Protein 1VYD (pdb70)

Secondary structure (DSSP, 8-state):
--HHHHHHHGGGTTTT--EE-TTS-EEE---SSS---TT-TTPBTT--TT----HHHHHHHHTT-B--HHHHHHHHH-HHHHHHHHHT-TT---S-----SS-HHHHHHHHHHT--/--HHHHHHHHHHHTTT--EE-TTS-EEE---SSSPP-TT-TTPBTT--TT----HHHHHHHHTT-B--HHHHHHHHH-HHHHHHHHHT-TT---S-----SS-HHHHHHHHHHTT-

Radius of gyration: 20.37 Å; Cα contacts (8 Å, |Δi|>4): 435; chains: 2; bounding box: 56×42×42 Å

Foldseek 3Di:
DAQVVLVVVCVVVQQAEWAADPVGDTPGNGHPLDYHLQVQAFAQFPDPPPHDFDPLSVVRSVVPDGHHLVLQLVCQQPVQVSSCVSVVHPPDDGPPPHHDNDCSNNNSVNNVVVND/DAQVLLVVVCVVVLCDEFAADPVGDGPGNGHPNDYHLQVQAFAQFPDDPPHDFDPLRVVSSVVVDGHHLVLQLVCLQPVQVSSCVSVVHPVRDGPPPHHDNPCSSNNSVNSVPPND

InterPro domains:
  IPR002327 Cytochrome c, class IA/ IB [PTHR11961] (20-134)
  IPR009056 Cytochrome c-like domain [PS51007] (22-136)
  IPR036909 Cytochrome c-like domain superfamily [G3DSA:1.10.760.10] (21-137)
  IPR036909 Cytochrome c-like domain superfamily [SSF46626] (21-134)

Nearest PDB structures (foldseek):
  1vyd-assembly2_B  TM=1.005E+00  e=4.363E-23  Rhodobacter capsulatus
  1c2r-assembly2_B  TM=1.004E+00  e=4.663E-22  Rhodobacter capsulatus
  2bgv-assembly1_X  TM=9.687E-01  e=3.304E-16  Paracoccus versutus
  2bh5-assembly1_X  TM=9.718E-01  e=4.959E-16  Paracoccus versutus
  1cot-assembly1_A  TM=9.724E-01  e=1.044E-15  Paracoccus denitrificans

Structure (mmCIF, N/CA/C/O backbone):
data_1VYD
#
_entry.id   1VYD
#
_cell.length_a   100.230
_cell.length_b   100.230
_cell.length_c   162.150
_cell.angle_alpha   90.00
_cell.angle_beta   90.00
_cell.angle_gamma   120.00
#
_symmetry.space_group_name_H-M   'H 3 2'
#
loop_
_entity.id
_entity.type
_entity.pdbx_description
1 polymer 'CYTOCHROME C2'
2 non-polymer 'PROTOPORPHYRIN IX CONTAINING FE'
3 water water
#
loop_
_atom_site.group_PDB
_atom_site.id
_atom_site.type_symbol
_atom_site.label_atom_id
_atom_site.label_alt_id
_atom_site.label_comp_id
_atom_site.label_asym_id
_atom_site.label_entity_id
_atom_site.label_seq_id
_atom_site.pdbx_PDB_ins_code
_atom_site.Cartn_x
_atom_site.Cartn_y
_atom_site.Cartn_z
_atom_site.occupancy
_atom_site.B_iso_or_equiv
_atom_site.auth_seq_id
_atom_site.auth_comp_id
_atom_site.auth_asym_id
_atom_site.auth_atom_id
_atom_site.pdbx_PDB_model_num
ATOM 1 N N . GLY A 1 1 ? 8.611 31.277 -4.469 1.00 48.72 1 GLY A N 1
ATOM 2 C CA . GLY A 1 1 ? 7.191 31.658 -4.754 1.00 45.78 1 GLY A CA 1
ATOM 3 C C . GLY A 1 1 ? 7.158 31.886 -6.271 1.00 47.10 1 GLY A C 1
ATOM 4 O O . GLY A 1 1 ? 8.130 31.504 -6.924 1.00 48.85 1 GLY A O 1
ATOM 5 N N . ASP A 1 2 ? 6.131 32.519 -6.785 1.00 47.18 2 ASP A N 1
ATOM 6 C CA . ASP A 1 2 ? 6.011 32.745 -8.213 1.00 48.28 2 ASP A CA 1
ATOM 7 C C . ASP A 1 2 ? 6.333 34.161 -8.641 1.00 46.74 2 ASP A C 1
ATOM 8 O O . ASP A 1 2 ? 5.540 35.065 -8.424 1.00 47.84 2 ASP A O 1
ATOM 13 N N . ALA A 1 3 ? 7.388 34.367 -9.433 1.00 44.69 3 ALA A N 1
ATOM 14 C CA . ALA A 1 3 ? 7.842 35.638 -9.920 1.00 41.59 3 ALA A CA 1
ATOM 15 C C . ALA A 1 3 ? 6.897 36.293 -10.908 1.00 40.88 3 ALA A C 1
ATOM 16 O O . ALA A 1 3 ? 6.720 37.530 -10.946 1.00 41.79 3 ALA A O 1
ATOM 18 N N . ALA A 1 4 ? 6.392 35.530 -11.868 1.00 39.14 4 ALA A N 1
ATOM 19 C CA . ALA A 1 4 ? 5.474 36.141 -12.849 1.00 38.46 4 ALA A CA 1
ATOM 20 C C . ALA A 1 4 ? 4.205 36.659 -12.176 1.00 38.20 4 ALA A C 1
ATOM 21 O O . ALA A 1 4 ? 3.757 37.737 -12.572 1.00 38.94 4 ALA A O 1
ATOM 23 N N . LYS A 1 5 ? 3.619 35.994 -11.195 1.00 37.12 5 LYS A N 1
ATOM 24 C CA . LYS A 1 5 ? 2.451 36.505 -10.527 1.00 37.83 5 LYS A CA 1
ATOM 25 C C . LYS A 1 5 ? 2.795 37.693 -9.611 1.00 37.06 5 LYS A C 1
ATOM 26 O O . LYS A 1 5 ? 2.048 38.682 -9.491 1.00 38.01 5 LYS A O 1
ATOM 32 N N . GLY A 1 6 ? 3.957 37.616 -8.966 1.00 34.78 6 GLY A N 1
ATOM 33 C CA . GLY A 1 6 ? 4.459 38.677 -8.115 1.00 33.28 6 GLY A CA 1
ATOM 34 C C . GLY A 1 6 ? 4.684 39.942 -8.901 1.00 32.25 6 GLY A C 1
ATOM 35 O O . GLY A 1 6 ? 4.400 41.043 -8.420 1.00 33.64 6 GLY A O 1
ATOM 36 N N . GLU A 1 7 ? 5.046 39.833 -10.172 1.00 32.20 7 GLU A N 1
ATOM 37 C CA . GLU A 1 7 ? 5.151 41.020 -11.040 1.00 33.64 7 GLU A CA 1
ATOM 38 C C . GLU A 1 7 ? 3.811 41.756 -11.147 1.00 33.35 7 GLU A C 1
ATOM 39 O O . GLU A 1 7 ? 3.737 42.988 -11.315 1.00 30.49 7 GLU A O 1
ATOM 45 N N . LYS A 1 8 ? 2.729 40.966 -11.275 1.00 35.16 8 LYS A N 1
ATOM 46 C CA . LYS A 1 8 ? 1.399 41.592 -11.372 1.00 35.48 8 LYS A CA 1
ATOM 47 C C . LYS A 1 8 ? 0.969 42.102 -9.998 1.00 32.89 8 LYS A C 1
ATOM 48 O O . LYS A 1 8 ? 0.360 43.147 -9.889 1.00 34.34 8 LYS A O 1
ATOM 54 N N . GLU A 1 9 ? 1.385 41.481 -8.889 1.00 32.29 9 GLU A N 1
ATOM 55 C CA . GLU A 1 9 ? 1.026 41.904 -7.545 1.00 31.41 9 GLU A CA 1
ATOM 56 C C . GLU A 1 9 ? 1.785 43.180 -7.121 1.00 31.27 9 GLU A C 1
ATOM 57 O O . GLU A 1 9 ? 1.268 43.786 -6.196 1.00 29.63 9 GLU A O 1
ATOM 63 N N . PHE A 1 10 ? 2.923 43.528 -7.716 1.00 27.41 10 PHE A N 1
ATOM 64 C CA . PHE A 1 10 ? 3.688 44.725 -7.459 1.00 29.49 10 PHE A CA 1
ATOM 65 C C . PHE A 1 10 ? 2.939 46.018 -7.785 1.00 29.75 10 PHE A C 1
ATOM 66 O O . PHE A 1 10 ? 3.324 47.094 -7.297 1.00 32.24 10 PHE A O 1
ATOM 74 N N . ASN A 1 11 ? 1.770 45.980 -8.443 1.00 27.03 11 ASN A N 1
ATOM 75 C CA . ASN A 1 11 ? 0.846 47.049 -8.644 1.00 28.04 11 ASN A CA 1
ATOM 76 C C . ASN A 1 11 ? 0.360 47.530 -7.266 1.00 29.39 11 ASN A C 1
ATOM 77 O O . ASN A 1 11 ? -0.042 48.673 -7.289 1.00 29.14 11 ASN A O 1
ATOM 82 N N . LYS A 1 12 ? 0.470 46.843 -6.122 1.00 27.88 12 LYS A N 1
ATOM 83 C CA . LYS A 1 12 ? 0.233 47.480 -4.838 1.00 29.74 12 LYS A CA 1
ATOM 84 C C . LYS A 1 12 ? 1.478 48.171 -4.269 1.00 29.98 12 LYS A C 1
ATOM 85 O O . LYS A 1 12 ? 1.500 48.298 -3.012 1.00 33.44 12 LYS A O 1
ATOM 91 N N . CYS A 1 13 ? 2.656 48.023 -4.930 1.00 27.43 13 CYS A N 1
ATOM 92 C CA . CYS A 1 13 ? 3.858 48.567 -4.262 1.00 25.00 13 CYS A CA 1
ATOM 93 C C . CYS A 1 13 ? 4.270 49.830 -4.951 1.00 25.57 13 CYS A C 1
ATOM 94 O O . CYS A 1 13 ? 4.861 50.745 -4.384 1.00 27.80 13 CYS A O 1
ATOM 97 N N . LYS A 1 14 ? 3.905 49.874 -6.233 1.00 23.83 14 LYS A N 1
ATOM 98 C CA . LYS A 1 14 ? 4.361 50.953 -7.139 1.00 27.83 14 LYS A CA 1
ATOM 99 C C . LYS A 1 14 ? 3.789 52.320 -6.803 1.00 27.05 14 LYS A C 1
ATOM 100 O O . LYS A 1 14 ? 4.389 53.306 -7.232 1.00 26.07 14 LYS A O 1
ATOM 106 N N . THR A 1 15 ? 2.786 52.392 -5.964 1.00 24.49 15 THR A N 1
ATOM 107 C CA . THR A 1 15 ? 2.261 53.691 -5.520 1.00 29.38 15 THR A CA 1
ATOM 108 C C . THR A 1 15 ? 3.292 54.392 -4.645 1.00 29.63 15 THR A C 1
ATOM 109 O O . THR A 1 15 ? 3.136 55.573 -4.380 1.00 31.00 15 THR A O 1
ATOM 113 N N . CYS A 1 16 ? 4.251 53.683 -4.015 1.00 26.87 16 CYS A N 1
ATOM 114 C CA . CYS A 1 16 ? 5.268 54.374 -3.235 1.00 26.71 16 CYS A CA 1
ATOM 115 C C . CYS A 1 16 ? 6.704 54.038 -3.616 1.00 26.16 16 CYS A C 1
ATOM 116 O O . CYS A 1 16 ? 7.618 54.779 -3.341 1.00 23.36 16 CYS A O 1
ATOM 119 N N . HIS A 1 17 ? 6.887 52.867 -4.252 1.00 25.65 17 HIS A N 1
ATOM 120 C CA . HIS A 1 17 ? 8.166 52.371 -4.653 1.00 24.44 17 HIS A CA 1
ATOM 121 C C . HIS A 1 17 ? 8.406 52.308 -6.132 1.00 23.35 17 HIS A C 1
ATOM 122 O O . HIS A 1 17 ? 7.538 51.866 -6.879 1.00 27.60 17 HIS A O 1
ATOM 129 N N . SER A 1 18 ? 9.646 52.384 -6.544 1.00 25.40 18 SER A N 1
ATOM 130 C CA . SER A 1 18 ? 10.146 52.064 -7.867 1.00 23.23 18 SER A CA 1
ATOM 131 C C . SER A 1 18 ? 11.157 50.940 -7.819 1.00 24.33 18 SER A C 1
ATOM 132 O O . SER A 1 18 ? 11.608 50.421 -6.787 1.00 25.03 18 SER A O 1
ATOM 135 N N . ILE A 1 19 ? 11.544 50.499 -9.034 1.00 24.32 19 ILE A N 1
ATOM 136 C CA . ILE A 1 19 ? 12.563 49.452 -9.159 1.00 23.29 19 ILE A CA 1
ATOM 137 C C . ILE A 1 19 ? 13.537 49.960 -10.249 1.00 24.14 19 ILE A C 1
ATOM 138 O O . ILE A 1 19 ? 13.212 50.049 -11.437 1.00 22.78 19 ILE A O 1
ATOM 143 N N . ILE A 1 20 ? 14.610 50.606 -9.801 1.00 24.01 20 ILE A N 1
ATOM 144 C CA . ILE A 1 20 ? 15.574 51.226 -10.708 1.00 27.14 20 ILE A CA 1
ATOM 145 C C . ILE A 1 20 ? 16.955 50.603 -10.635 1.00 26.03 20 ILE A C 1
ATOM 146 O O . ILE A 1 20 ? 17.535 50.591 -9.544 1.00 24.91 20 ILE A O 1
ATOM 151 N N . ALA A 1 21 ? 17.457 50.103 -11.761 1.00 26.62 21 ALA A N 1
ATOM 152 C CA . ALA A 1 21 ? 18.797 49.519 -11.786 1.00 26.03 21 ALA A CA 1
ATOM 153 C C . ALA A 1 21 ? 19.845 50.608 -11.639 1.00 24.84 21 ALA A C 1
ATOM 154 O O . ALA A 1 21 ? 19.572 51.768 -11.899 1.00 25.39 21 ALA A O 1
ATOM 156 N N . PRO A 1 22 ? 21.063 50.195 -11.269 1.00 28.19 22 PRO A N 1
ATOM 157 C CA . PRO A 1 22 ? 22.156 51.111 -11.048 1.00 29.78 22 PRO A CA 1
ATOM 158 C C . PRO A 1 22 ? 22.544 51.930 -12.277 1.00 29.81 22 PRO A C 1
ATOM 159 O O . PRO A 1 22 ? 22.991 53.081 -12.081 1.00 28.74 22 PRO A O 1
ATOM 163 N N . ASP A 1 23 ? 22.367 51.463 -13.515 1.00 28.97 23 ASP A N 1
ATOM 164 C CA . ASP A 1 23 ? 22.632 52.353 -14.656 1.00 30.03 23 ASP A CA 1
ATOM 165 C C . ASP A 1 23 ? 21.430 53.257 -14.881 1.00 31.24 23 ASP A C 1
ATOM 166 O O . ASP A 1 23 ? 21.491 53.961 -15.911 1.00 32.43 23 ASP A O 1
ATOM 171 N N . GLY A 1 24 ? 20.360 53.265 -14.065 1.00 30.40 24 GLY A N 1
ATOM 172 C CA . GLY A 1 24 ? 19.208 54.167 -14.398 1.00 27.09 24 GLY A CA 1
ATOM 173 C C . GLY A 1 24 ? 18.084 53.448 -15.090 1.00 29.70 24 GLY A C 1
ATOM 174 O O . GLY A 1 24 ? 16.983 53.992 -15.306 1.00 31.75 24 GLY A O 1
ATOM 175 N N . THR A 1 25 ? 18.201 52.232 -15.576 1.00 29.05 25 THR A N 1
ATOM 176 C CA . THR A 1 25 ? 17.105 51.545 -16.277 1.00 30.32 25 THR A CA 1
ATOM 177 C C . THR A 1 25 ? 15.936 51.429 -15.308 1.00 31.95 25 THR A C 1
ATOM 178 O O . THR A 1 25 ? 16.020 50.957 -14.162 1.00 31.04 25 THR A O 1
ATOM 182 N N . GLU A 1 26 ? 14.783 51.899 -15.727 1.00 33.57 26 GLU A N 1
ATOM 183 C CA . GLU A 1 26 ? 13.607 51.879 -14.865 1.00 37.80 26 GLU A CA 1
ATOM 184 C C . GLU A 1 26 ? 12.860 50.565 -14.996 1.00 37.74 26 GLU A C 1
ATOM 185 O O . GLU A 1 26 ? 12.101 50.527 -15.955 1.00 38.04 26 GLU A O 1
ATOM 191 N N . ILE A 1 27 ? 13.085 49.566 -14.166 1.00 34.98 27 ILE A N 1
ATOM 192 C CA . ILE A 1 27 ? 12.304 48.328 -14.438 1.00 34.74 27 ILE A CA 1
ATOM 193 C C . ILE A 1 27 ? 10.858 48.581 -14.057 1.00 35.92 27 ILE A C 1
ATOM 194 O O . ILE A 1 27 ? 9.920 48.261 -14.771 1.00 33.39 27 ILE A O 1
ATOM 199 N N . VAL A 1 28 ? 10.596 49.281 -12.926 1.00 35.13 28 VAL A N 1
ATOM 200 C CA . VAL A 1 28 ? 9.223 49.642 -12.615 1.00 33.97 28 VAL A CA 1
ATOM 201 C C . VAL A 1 28 ? 9.336 51.170 -12.303 1.00 34.75 28 VAL A C 1
ATOM 202 O O . VAL A 1 28 ? 10.043 51.559 -11.378 1.00 31.83 28 VAL A O 1
ATOM 206 N N . LYS A 1 29 ? 8.565 51.935 -13.062 1.00 33.84 29 LYS A N 1
ATOM 207 C CA . LYS A 1 29 ? 8.529 53.357 -12.811 1.00 36.17 29 LYS A CA 1
ATOM 208 C C . LYS A 1 29 ? 7.443 53.566 -11.764 1.00 34.99 29 LYS A C 1
ATOM 209 O O . LYS A 1 29 ? 6.326 53.148 -12.031 1.00 39.78 29 LYS A O 1
ATOM 215 N N . GLY A 1 30 ? 7.687 53.866 -10.530 1.00 32.36 30 GLY A N 1
ATOM 216 C CA . GLY A 1 30 ? 6.636 54.047 -9.547 1.00 30.05 30 GLY A CA 1
ATOM 217 C C . GLY A 1 30 ? 6.841 55.439 -8.903 1.00 30.08 30 GLY A C 1
ATOM 218 O O . GLY A 1 30 ? 7.528 56.314 -9.481 1.00 27.19 30 GLY A O 1
ATOM 219 N N . ALA A 1 31 ? 6.492 55.469 -7.611 1.00 27.19 31 ALA A N 1
ATOM 220 C CA . ALA A 1 31 ? 6.690 56.745 -6.891 1.00 28.35 31 ALA A CA 1
ATOM 221 C C . ALA A 1 31 ? 8.044 56.685 -6.160 1.00 27.95 31 ALA A C 1
ATOM 222 O O . ALA A 1 31 ? 8.786 55.699 -6.190 1.00 26.33 31 ALA A O 1
ATOM 224 N N . LYS A 1 32 ? 8.339 57.759 -5.446 1.00 27.88 32 LYS A N 1
ATOM 225 C CA . LYS A 1 32 ? 9.593 57.902 -4.734 1.00 28.10 32 LYS A CA 1
ATOM 226 C C . LYS A 1 32 ? 9.334 58.186 -3.281 1.00 27.80 32 LYS A C 1
ATOM 227 O O . LYS A 1 32 ? 10.294 58.582 -2.629 1.00 31.49 32 LYS A O 1
ATOM 233 N N . THR A 1 33 ? 8.229 57.761 -2.670 1.00 24.33 33 THR A N 1
ATOM 234 C CA . THR A 1 33 ? 8.126 58.085 -1.232 1.00 26.39 33 THR A CA 1
ATOM 235 C C . THR A 1 33 ? 8.516 56.877 -0.368 1.00 26.02 33 THR A C 1
ATOM 236 O O . THR A 1 33 ? 8.768 57.085 0.807 1.00 21.71 33 THR A O 1
ATOM 240 N N . GLY A 1 34 ? 8.751 55.716 -0.994 1.00 22.56 34 GLY A N 1
ATOM 241 C CA . GLY A 1 34 ? 9.479 54.625 -0.364 1.00 22.35 34 GLY A CA 1
ATOM 242 C C . GLY A 1 34 ? 10.787 54.465 -1.197 1.00 22.24 34 GLY A C 1
ATOM 243 O O . GLY A 1 34 ? 10.902 54.914 -2.337 1.00 20.95 34 GLY A O 1
ATOM 244 N N . PRO A 1 35 ? 11.760 53.750 -0.652 1.00 21.69 35 PRO A N 1
ATOM 245 C CA . PRO A 1 35 ? 13.009 53.551 -1.325 1.00 21.52 35 PRO A CA 1
ATOM 246 C C . PRO A 1 35 ? 12.952 52.570 -2.491 1.00 24.04 35 PRO A C 1
ATOM 247 O O . PRO A 1 35 ? 12.020 51.721 -2.573 1.00 21.92 35 PRO A O 1
ATOM 251 N N . ASN A 1 36 ? 13.994 52.765 -3.317 1.00 22.57 36 ASN A N 1
ATOM 252 C CA . ASN A 1 36 ? 14.204 51.861 -4.461 1.00 20.89 36 ASN A CA 1
ATOM 253 C C . ASN A 1 36 ? 14.162 50.412 -4.008 1.00 19.79 36 ASN A C 1
ATOM 254 O O . ASN A 1 36 ? 14.973 50.154 -3.134 1.00 19.97 36 ASN A O 1
ATOM 259 N N . LEU A 1 37 ? 13.511 49.462 -4.678 1.00 19.30 37 LEU A N 1
ATOM 260 C CA . LEU A 1 37 ? 13.536 48.070 -4.249 1.00 18.16 37 LEU A CA 1
ATOM 261 C C . LEU A 1 37 ? 14.349 47.150 -5.152 1.00 21.31 37 LEU A C 1
ATOM 262 O O . LEU A 1 37 ? 14.495 46.030 -4.704 1.00 20.58 37 LEU A O 1
ATOM 267 N N . TYR A 1 38 ? 15.058 47.696 -6.157 1.00 21.88 38 TYR A N 1
ATOM 268 C CA . TYR A 1 38 ? 16.033 46.944 -6.923 1.00 22.48 38 TYR A CA 1
ATOM 269 C C . TYR A 1 38 ? 17.133 46.462 -6.005 1.00 22.01 38 TYR A C 1
ATOM 270 O O . TYR A 1 38 ? 17.639 47.322 -5.285 1.00 20.56 38 TYR A O 1
ATOM 279 N N . GLY A 1 39 ? 17.516 45.205 -5.977 1.00 23.89 39 GLY A N 1
ATOM 280 C CA . GLY A 1 39 ? 18.539 44.668 -5.125 1.00 23.58 39 GLY A CA 1
ATOM 281 C C . GLY A 1 39 ? 18.187 44.636 -3.658 1.00 25.25 39 GLY A C 1
ATOM 282 O O . GLY A 1 39 ? 19.031 44.465 -2.788 1.00 25.17 39 GLY A O 1
ATOM 283 N N . VAL A 1 40 ? 16.912 44.700 -3.279 1.00 27.62 40 VAL A N 1
ATOM 284 C CA . VAL A 1 40 ? 16.570 44.739 -1.816 1.00 25.76 40 VAL A CA 1
ATOM 285 C C . VAL A 1 40 ? 16.692 43.346 -1.257 1.00 25.15 40 VAL A C 1
ATOM 286 O O . VAL A 1 40 ? 16.833 43.209 -0.078 1.00 27.45 40 VAL A O 1
ATOM 290 N N . VAL A 1 41 ? 16.630 42.256 -2.022 1.00 26.62 41 VAL A N 1
ATOM 291 C CA . VAL A 1 41 ? 16.885 40.921 -1.526 1.00 25.71 41 VAL A CA 1
ATOM 292 C C . VAL A 1 41 ? 18.380 40.759 -1.184 1.00 28.89 41 VAL A C 1
ATOM 293 O O . VAL A 1 41 ? 19.243 40.824 -2.076 1.00 30.77 41 VAL A O 1
ATOM 297 N N . GLY A 1 42 ? 18.757 40.587 0.095 1.00 25.87 42 GLY A N 1
ATOM 298 C CA . GLY A 1 42 ? 20.144 40.432 0.455 1.00 24.28 42 GLY A CA 1
ATOM 299 C C . GLY A 1 42 ? 20.698 41.751 0.926 1.00 28.66 42 GLY A C 1
ATOM 300 O O . GLY A 1 42 ? 21.847 41.856 1.311 1.00 30.30 42 GLY A O 1
ATOM 301 N N . ARG A 1 43 ? 19.911 42.842 0.915 1.00 28.21 43 ARG A N 1
ATOM 302 C CA . ARG A 1 43 ? 20.492 44.117 1.341 1.00 26.04 43 ARG A CA 1
ATOM 303 C C . ARG A 1 43 ? 20.181 44.455 2.810 1.00 24.69 43 ARG A C 1
ATOM 304 O O . ARG A 1 43 ? 19.146 43.974 3.267 1.00 22.30 43 ARG A O 1
ATOM 312 N N . THR A 1 44 ? 21.103 45.084 3.529 1.00 22.53 44 THR A N 1
ATOM 313 C CA . THR A 1 44 ? 20.879 45.385 4.944 1.00 24.75 44 THR A CA 1
ATOM 314 C C . THR A 1 44 ? 19.646 46.313 5.078 1.00 26.66 44 THR A C 1
ATOM 315 O O . THR A 1 44 ? 19.599 47.280 4.330 1.00 26.42 44 THR A O 1
ATOM 319 N N . ALA A 1 45 ? 18.737 46.004 6.014 1.00 24.43 45 ALA A N 1
ATOM 320 C CA . ALA A 1 45 ? 17.570 46.833 6.213 1.00 25.16 45 ALA A CA 1
ATOM 321 C C . ALA A 1 45 ? 17.906 48.287 6.527 1.00 23.39 45 ALA A C 1
ATOM 322 O O . ALA A 1 45 ? 18.845 48.613 7.256 1.00 21.22 45 ALA A O 1
ATOM 324 N N . GLY A 1 46 ? 17.141 49.161 5.838 1.00 22.37 46 GLY A N 1
ATOM 325 C CA . GLY A 1 46 ? 17.343 50.618 6.172 1.00 21.43 46 GLY A CA 1
ATOM 326 C C . GLY A 1 46 ? 18.694 51.193 5.919 1.00 22.95 46 GLY A C 1
ATOM 327 O O . GLY A 1 46 ? 19.051 52.140 6.656 1.00 24.20 46 GLY A O 1
ATOM 328 N N . THR A 1 47 ? 19.282 50.933 4.696 1.00 21.32 47 THR A N 1
ATOM 329 C CA . THR A 1 47 ? 20.606 51.552 4.404 1.00 22.55 47 THR A CA 1
ATOM 330 C C . THR A 1 47 ? 20.634 52.136 2.993 1.00 21.46 47 THR A C 1
ATOM 331 O O . THR A 1 47 ? 21.658 52.616 2.519 1.00 19.63 47 THR A O 1
ATOM 335 N N . TYR A 1 48 ? 19.595 51.990 2.188 1.00 21.68 48 TYR A N 1
ATOM 336 C CA . TYR A 1 48 ? 19.557 52.584 0.849 1.00 23.40 48 TYR A CA 1
ATOM 337 C C . TYR A 1 48 ? 19.875 54.078 0.925 1.00 23.34 48 TYR A C 1
ATOM 338 O O . TYR A 1 48 ? 19.387 54.735 1.846 1.00 25.12 48 TYR A O 1
ATOM 347 N N . PRO A 1 49 ? 20.906 54.527 0.232 1.00 26.20 49 PRO A N 1
ATOM 348 C CA . PRO A 1 49 ? 21.380 55.900 0.254 1.00 25.75 49 PRO A CA 1
ATOM 349 C C . PRO A 1 49 ? 20.313 56.956 -0.103 1.00 27.18 49 PRO A C 1
ATOM 350 O O . PRO A 1 49 ? 19.377 56.740 -0.877 1.00 24.73 49 PRO A O 1
ATOM 354 N N . GLU A 1 50 ? 20.414 58.113 0.563 1.00 25.33 50 GLU A N 1
ATOM 355 C CA . GLU A 1 50 ? 19.619 59.303 0.404 1.00 26.11 50 GLU A CA 1
ATOM 356 C C . GLU A 1 50 ? 18.128 59.117 0.638 1.00 25.96 50 GLU A C 1
ATOM 357 O O . GLU A 1 50 ? 17.217 59.655 0.030 1.00 23.56 50 GLU A O 1
ATOM 363 N N . PHE A 1 51 ? 17.723 58.272 1.565 1.00 27.00 51 PHE A N 1
ATOM 364 C CA . PHE A 1 51 ? 16.349 57.989 1.958 1.00 23.49 51 PHE A CA 1
ATOM 365 C C . PHE A 1 51 ? 16.274 58.115 3.473 1.00 24.13 51 PHE A C 1
ATOM 366 O O . PHE A 1 51 ? 17.092 57.536 4.171 1.00 22.74 51 PHE A O 1
ATOM 374 N N . LYS A 1 52 ? 15.342 58.853 4.034 1.00 25.95 52 LYS A N 1
ATOM 375 C CA . LYS A 1 52 ? 15.249 58.997 5.490 1.00 25.87 52 LYS A CA 1
ATOM 376 C C . LYS A 1 52 ? 14.251 57.976 6.068 1.00 25.73 52 LYS A C 1
ATOM 377 O O . LYS A 1 52 ? 13.059 58.097 5.780 1.00 25.14 52 LYS A O 1
ATOM 383 N N . TYR A 1 53 ? 14.739 56.881 6.596 1.00 25.81 53 TYR A N 1
ATOM 384 C CA . TYR A 1 53 ? 13.907 55.845 7.166 1.00 25.29 53 TYR A CA 1
ATOM 385 C C . TYR A 1 53 ? 13.520 56.224 8.590 1.00 26.76 53 TYR A C 1
ATOM 386 O O . TYR A 1 53 ? 14.148 57.058 9.223 1.00 28.61 53 TYR A O 1
ATOM 395 N N . LYS A 1 54 ? 12.473 55.686 9.147 1.00 28.41 54 LYS A N 1
ATOM 396 C CA . LYS A 1 54 ? 12.111 55.786 10.546 1.00 30.37 54 LYS A CA 1
ATOM 397 C C . LYS A 1 54 ? 13.188 54.969 11.261 1.00 33.21 54 LYS A C 1
ATOM 398 O O . LYS A 1 54 ? 13.823 54.078 10.680 1.00 33.06 54 LYS A O 1
ATOM 404 N N . ASP A 1 55 ? 13.388 55.270 12.535 1.00 33.29 55 ASP A N 1
ATOM 405 C CA . ASP A 1 55 ? 14.447 54.682 13.330 1.00 33.31 55 ASP A CA 1
ATOM 406 C C . ASP A 1 55 ? 14.401 53.225 13.565 1.00 33.08 55 ASP A C 1
ATOM 407 O O . ASP A 1 55 ? 15.463 52.582 13.617 1.00 34.33 55 ASP A O 1
ATOM 412 N N . SER A 1 56 ? 13.275 52.510 13.712 1.00 32.61 56 SER A N 1
ATOM 413 C CA . SER A 1 56 ? 13.303 51.085 13.947 1.00 31.48 56 SER A CA 1
ATOM 414 C C . SER A 1 56 ? 13.896 50.207 12.871 1.00 30.43 56 SER A C 1
ATOM 415 O O . SER A 1 56 ? 14.553 49.184 13.167 1.00 33.29 56 SER A O 1
ATOM 418 N N . ILE A 1 57 ? 13.509 50.498 11.618 1.00 27.71 57 ILE A N 1
ATOM 419 C CA . ILE A 1 57 ? 14.008 49.737 10.495 1.00 26.53 57 ILE A CA 1
ATOM 420 C C . ILE A 1 57 ? 15.527 50.004 10.407 1.00 26.97 57 ILE A C 1
ATOM 421 O O . ILE A 1 57 ? 16.289 49.083 10.078 1.00 25.30 57 ILE A O 1
ATOM 426 N N . VAL A 1 58 ? 15.973 51.222 10.759 1.00 24.53 58 VAL A N 1
ATOM 427 C CA . VAL A 1 58 ? 17.467 51.375 10.770 1.00 27.81 58 VAL A CA 1
ATOM 428 C C . VAL A 1 58 ? 18.169 50.545 11.837 1.00 26.66 58 VAL A C 1
ATOM 429 O O . VAL A 1 58 ? 19.200 49.906 11.591 1.00 27.42 58 VAL A O 1
ATOM 433 N N . ALA A 1 59 ? 17.625 50.463 13.084 1.00 26.62 59 ALA A N 1
ATOM 434 C CA . ALA A 1 59 ? 18.172 49.691 14.201 1.00 25.33 59 ALA A CA 1
ATOM 435 C C . ALA A 1 59 ? 18.161 48.212 13.823 1.00 26.97 59 ALA A C 1
ATOM 436 O O . ALA A 1 59 ? 19.015 47.391 14.099 1.00 30.85 59 ALA A O 1
ATOM 438 N N . LEU A 1 60 ? 17.124 47.826 13.049 1.00 29.33 60 LEU A N 1
ATOM 439 C CA . LEU A 1 60 ? 17.048 46.470 12.547 1.00 27.57 60 LEU A CA 1
ATOM 440 C C . LEU A 1 60 ? 18.212 46.207 11.612 1.00 27.81 60 LEU A C 1
ATOM 441 O O . LEU A 1 60 ? 18.887 45.194 11.768 1.00 27.25 60 LEU A O 1
ATOM 446 N N . GLY A 1 61 ? 18.591 47.146 10.713 1.00 27.40 61 GLY A N 1
ATOM 447 C CA . GLY A 1 61 ? 19.767 46.809 9.895 1.00 26.14 61 GLY A CA 1
ATOM 448 C C . GLY A 1 61 ? 21.059 46.992 10.712 1.00 29.77 61 GLY A C 1
ATOM 449 O O . GLY A 1 61 ? 22.110 46.371 10.466 1.00 28.87 61 GLY A O 1
ATOM 450 N N . ALA A 1 62 ? 21.026 47.864 11.756 1.00 28.01 62 ALA A N 1
ATOM 451 C CA . ALA A 1 62 ? 22.238 48.032 12.542 1.00 29.19 62 ALA A CA 1
ATOM 452 C C . ALA A 1 62 ? 22.560 46.763 13.300 1.00 30.80 62 ALA A C 1
ATOM 453 O O . ALA A 1 62 ? 23.716 46.480 13.540 1.00 31.67 62 ALA A O 1
ATOM 455 N N . SER A 1 63 ? 21.620 45.874 13.583 1.00 34.33 63 SER A N 1
ATOM 456 C CA . SER A 1 63 ? 21.950 44.598 14.214 1.00 37.28 63 SER A CA 1
ATOM 457 C C . SER A 1 63 ? 22.358 43.514 13.219 1.00 37.98 63 SER A C 1
ATOM 458 O O . SER A 1 63 ? 22.269 42.372 13.691 1.00 38.04 63 SER A O 1
ATOM 461 N N . GLY A 1 64 ? 22.611 43.743 11.932 1.00 35.26 64 GLY A N 1
ATOM 462 C CA . GLY A 1 64 ? 23.056 42.623 11.098 1.00 36.19 64 GLY A CA 1
ATOM 463 C C . GLY A 1 64 ? 22.030 42.131 10.087 1.00 35.79 64 GLY A C 1
ATOM 464 O O . GLY A 1 64 ? 22.352 41.581 9.044 1.00 37.36 64 GLY A O 1
ATOM 465 N N . PHE A 1 65 ? 20.761 42.399 10.256 1.00 34.26 65 PHE A N 1
ATOM 466 C CA . PHE A 1 65 ? 19.693 41.950 9.412 1.00 31.12 65 PHE A CA 1
ATOM 467 C C . PHE A 1 65 ? 19.747 42.487 7.973 1.00 30.03 65 PHE A C 1
ATOM 468 O O . PHE A 1 65 ? 19.625 43.664 7.651 1.00 26.30 65 PHE A O 1
ATOM 476 N N . ALA A 1 66 ? 19.702 41.514 7.047 1.00 27.44 66 ALA A N 1
ATOM 477 C CA . ALA A 1 66 ? 19.560 41.695 5.646 1.00 29.25 66 ALA A CA 1
ATOM 478 C C . ALA A 1 66 ? 18.270 40.954 5.219 1.00 31.97 66 ALA A C 1
ATOM 479 O O . ALA A 1 66 ? 18.025 39.868 5.725 1.00 31.76 66 ALA A O 1
ATOM 481 N N . TRP A 1 67 ? 17.476 41.590 4.331 1.00 30.73 67 TRP A N 1
ATOM 482 C CA . TRP A 1 67 ? 16.288 40.946 3.873 1.00 30.20 67 TRP A CA 1
ATOM 483 C C . TRP A 1 67 ? 16.511 39.687 3.048 1.00 30.58 67 TRP A C 1
ATOM 484 O O . TRP A 1 67 ? 17.227 39.677 2.054 1.00 31.11 67 TRP A O 1
ATOM 495 N N . THR A 1 68 ? 15.536 38.770 3.187 1.00 33.04 68 THR A N 1
ATOM 496 C CA . THR A 1 68 ? 15.481 37.528 2.430 1.00 33.99 68 THR A CA 1
ATOM 497 C C . THR A 1 68 ? 14.067 37.537 1.857 1.00 35.99 68 THR A C 1
ATOM 498 O O . THR A 1 68 ? 13.250 38.344 2.345 1.00 39.31 68 THR A O 1
ATOM 502 N N . GLU A 1 69 ? 13.710 36.711 0.908 1.00 38.06 69 GLU A N 1
ATOM 503 C CA . GLU A 1 69 ? 12.371 36.626 0.354 1.00 38.90 69 GLU A CA 1
ATOM 504 C C . GLU A 1 69 ? 11.325 36.301 1.409 1.00 39.13 69 GLU A C 1
ATOM 505 O O . GLU A 1 69 ? 10.235 36.896 1.391 1.00 40.90 69 GLU A O 1
ATOM 511 N N . GLU A 1 70 ? 11.663 35.354 2.278 1.00 39.38 70 GLU A N 1
ATOM 512 C CA . GLU A 1 70 ? 10.786 34.910 3.358 1.00 38.61 70 GLU A CA 1
ATOM 513 C C . GLU A 1 70 ? 10.580 36.043 4.334 1.00 37.04 70 GLU A C 1
ATOM 514 O O . GLU A 1 70 ? 9.438 36.212 4.754 1.00 41.18 70 GLU A O 1
ATOM 520 N N . ASP A 1 71 ? 11.596 36.800 4.764 1.00 32.55 71 ASP A N 1
ATOM 521 C CA . ASP A 1 71 ? 11.342 37.970 5.571 1.00 32.50 71 ASP A CA 1
ATOM 522 C C . ASP A 1 71 ? 10.586 39.050 4.780 1.00 30.56 71 ASP A C 1
ATOM 523 O O . ASP A 1 71 ? 9.835 39.797 5.381 1.00 30.56 71 ASP A O 1
ATOM 528 N N . ILE A 1 72 ? 10.775 39.2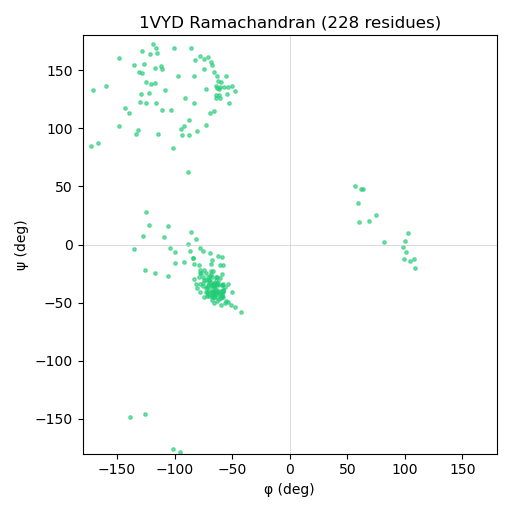60 3.493 1.00 29.78 72 ILE A N 1
ATOM 529 C CA . ILE A 1 72 ? 9.982 40.280 2.808 1.00 31.65 72 ILE A CA 1
ATOM 530 C C . ILE A 1 72 ? 8.505 39.910 2.836 1.00 32.76 72 ILE A C 1
ATOM 531 O O . ILE A 1 72 ? 7.652 40.748 3.184 1.00 31.08 72 ILE A O 1
ATOM 536 N N . ALA A 1 73 ? 8.223 38.636 2.467 1.00 34.37 73 ALA A N 1
ATOM 537 C CA . ALA A 1 73 ? 6.872 38.071 2.525 1.00 36.40 73 ALA A CA 1
ATOM 538 C C . ALA A 1 73 ? 6.185 38.272 3.860 1.00 36.07 73 ALA A C 1
ATOM 539 O O . ALA A 1 73 ? 4.991 38.559 3.848 1.00 38.01 73 ALA A O 1
ATOM 541 N N . THR A 1 74 ? 6.885 38.123 4.986 1.00 34.76 74 THR A N 1
ATOM 542 C CA . THR A 1 74 ? 6.199 38.329 6.284 1.00 33.67 74 THR A CA 1
ATOM 543 C C . THR A 1 74 ? 6.096 39.796 6.619 1.00 33.51 74 THR A C 1
ATOM 544 O O . THR A 1 74 ? 5.187 40.262 7.309 1.00 31.42 74 THR A O 1
ATOM 548 N N . TYR A 1 75 ? 7.149 40.582 6.293 1.00 33.94 75 TYR A N 1
ATOM 549 C CA . TYR A 1 75 ? 7.133 42.009 6.682 1.00 31.35 75 TYR A CA 1
ATOM 550 C C . TYR A 1 75 ? 5.994 42.760 6.014 1.00 31.59 75 TYR A C 1
ATOM 551 O O . TYR A 1 75 ? 5.358 43.596 6.617 1.00 33.08 75 TYR A O 1
ATOM 560 N N . VAL A 1 76 ? 5.724 42.513 4.770 1.00 32.03 76 VAL A N 1
ATOM 561 C CA . VAL A 1 76 ? 4.729 43.137 3.861 1.00 33.30 76 VAL A CA 1
ATOM 562 C C . VAL A 1 76 ? 3.321 42.812 4.303 1.00 34.56 76 VAL A C 1
ATOM 563 O O . VAL A 1 76 ? 2.391 43.611 4.207 1.00 32.14 76 VAL A O 1
ATOM 567 N N . LYS A 1 77 ? 3.022 41.695 4.976 1.00 37.03 77 LYS A N 1
ATOM 568 C CA . LYS A 1 77 ? 1.722 41.376 5.549 1.00 38.17 77 LYS A CA 1
ATOM 569 C C . LYS A 1 77 ? 1.455 42.287 6.741 1.00 37.25 77 LYS A C 1
ATOM 570 O O . LYS A 1 77 ? 0.283 42.646 6.974 1.00 37.41 77 LYS A O 1
ATOM 576 N N . ASP A 1 78 ? 2.500 42.659 7.482 1.00 36.70 78 ASP A N 1
ATOM 577 C CA . ASP A 1 78 ? 2.206 43.590 8.597 1.00 37.70 78 ASP A CA 1
ATOM 578 C C . ASP A 1 78 ? 3.521 44.148 9.081 1.00 37.50 78 ASP A C 1
ATOM 579 O O . ASP A 1 78 ? 4.213 43.526 9.900 1.00 40.84 78 ASP A O 1
ATOM 584 N N . PRO A 1 79 ? 3.961 45.231 8.469 1.00 38.41 79 PRO A N 1
ATOM 585 C CA . PRO A 1 79 ? 5.273 45.802 8.696 1.00 36.30 79 PRO A CA 1
ATOM 586 C C . PRO A 1 79 ? 5.490 46.187 10.121 1.00 37.81 79 PRO A C 1
ATOM 587 O O . PRO A 1 79 ? 6.573 45.924 10.673 1.00 40.95 79 PRO A O 1
ATOM 591 N N . GLY A 1 80 ? 4.561 46.827 10.815 1.00 38.60 80 GLY A N 1
ATOM 592 C CA . GLY A 1 80 ? 4.737 47.221 12.220 1.00 36.45 80 GLY A CA 1
ATOM 593 C C . GLY A 1 80 ? 4.781 45.973 13.082 1.00 37.66 80 GLY A C 1
ATOM 594 O O . GLY A 1 80 ? 5.644 45.868 13.970 1.00 39.22 80 GLY A O 1
ATOM 595 N N . ALA A 1 81 ? 4.048 44.900 12.784 1.00 37.15 81 ALA A N 1
ATOM 596 C CA . ALA A 1 81 ? 4.185 43.748 13.734 1.00 38.22 81 ALA A CA 1
ATOM 597 C C . ALA A 1 81 ? 5.536 43.096 13.554 1.00 40.29 81 ALA A C 1
ATOM 598 O O . ALA A 1 81 ? 6.244 42.602 14.433 1.00 43.13 81 ALA A O 1
ATOM 600 N N . PHE A 1 82 ? 6.019 43.044 12.287 1.00 38.60 82 PHE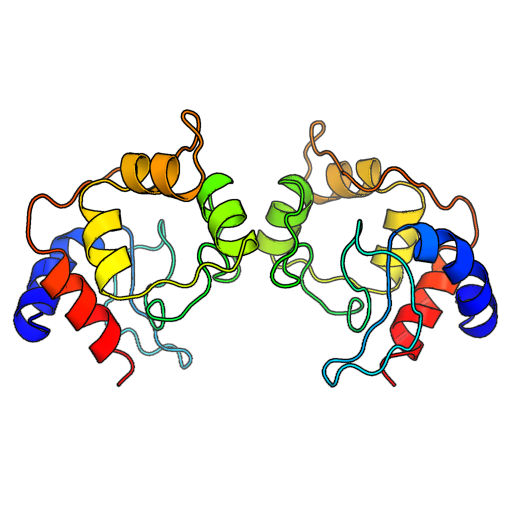 A N 1
ATOM 601 C CA . PHE A 1 82 ? 7.307 42.457 12.000 1.00 35.83 82 PHE A CA 1
ATOM 602 C C . PHE A 1 82 ? 8.384 43.154 12.817 1.00 34.94 82 PHE A C 1
ATOM 603 O O . PHE A 1 82 ? 9.234 42.505 13.423 1.00 32.94 82 PHE A O 1
ATOM 611 N N . LEU A 1 83 ? 8.353 44.488 12.726 1.00 34.39 83 LEU A N 1
ATOM 612 C CA . LEU A 1 83 ? 9.402 45.258 13.394 1.00 35.43 83 LEU A CA 1
ATOM 613 C C . LEU A 1 83 ? 9.362 45.021 14.903 1.00 37.62 83 LEU A C 1
ATOM 614 O O . LEU A 1 83 ? 10.446 44.747 15.458 1.00 35.35 83 LEU A O 1
ATOM 619 N N . LYS A 1 84 ? 8.173 45.092 15.520 1.00 38.85 84 LYS A N 1
ATOM 620 C CA . LYS A 1 84 ? 8.071 44.835 16.971 1.00 41.87 84 LYS A CA 1
ATOM 621 C C . LYS A 1 84 ? 8.685 43.498 17.391 1.00 42.29 84 LYS A C 1
ATOM 622 O O . LYS A 1 84 ? 9.532 43.444 18.301 1.00 43.46 84 LYS A O 1
ATOM 628 N N . GLU A 1 85 ? 8.353 42.418 16.734 1.00 42.86 85 GLU A N 1
ATOM 629 C CA . GLU A 1 85 ? 8.935 41.112 16.955 1.00 46.89 85 GLU A CA 1
ATOM 630 C C . GLU A 1 85 ? 10.441 40.984 16.750 1.00 47.68 85 GLU A C 1
ATOM 631 O O . GLU A 1 85 ? 11.160 40.554 17.680 1.00 46.10 85 GLU A O 1
ATOM 637 N N . LYS A 1 86 ? 11.054 41.403 15.625 1.00 46.87 86 LYS A N 1
ATOM 638 C CA . LYS A 1 86 ? 12.491 41.277 15.441 1.00 44.77 86 LYS A CA 1
ATOM 639 C C . LYS A 1 86 ? 13.309 42.122 16.412 1.00 45.44 86 LYS A C 1
ATOM 640 O O . LYS A 1 86 ? 14.450 41.799 16.744 1.00 44.18 86 LYS A O 1
ATOM 646 N N . LEU A 1 87 ? 12.804 43.326 16.685 1.00 45.54 87 LEU A N 1
ATOM 647 C CA . LEU A 1 87 ? 13.574 44.172 17.582 1.00 46.78 87 LEU A CA 1
ATOM 648 C C . LEU A 1 87 ? 13.241 43.783 19.013 1.00 48.87 87 LEU A C 1
ATOM 649 O O . LEU A 1 87 ? 13.884 44.292 19.904 1.00 49.09 87 LEU A O 1
ATOM 654 N N . ASP A 1 88 ? 12.147 43.063 19.262 1.00 52.52 88 ASP A N 1
ATOM 655 C CA . ASP A 1 88 ? 11.708 42.748 20.613 1.00 55.64 88 ASP A CA 1
ATOM 656 C C . ASP A 1 88 ? 11.381 44.092 21.266 1.00 56.11 88 ASP A C 1
ATOM 657 O O . ASP A 1 88 ? 11.859 44.384 22.356 1.00 56.34 88 ASP A O 1
ATOM 662 N N . ASP A 1 89 ? 10.627 44.911 20.535 1.00 56.73 89 ASP A N 1
ATOM 663 C CA . ASP A 1 89 ? 10.241 46.216 21.055 1.00 56.36 89 ASP A CA 1
ATOM 664 C C . ASP A 1 89 ? 8.824 46.614 20.642 1.00 57.98 89 ASP A C 1
ATOM 665 O O . ASP A 1 89 ? 8.512 46.868 19.471 1.00 57.83 89 ASP A O 1
ATOM 670 N N . LYS A 1 90 ? 7.987 46.766 21.682 1.00 55.93 90 LYS A N 1
ATOM 671 C CA . LYS A 1 90 ? 6.594 47.121 21.515 1.00 56.00 90 LYS A CA 1
ATOM 672 C C . LYS A 1 90 ? 6.447 48.497 20.884 1.00 53.96 90 LYS A C 1
ATOM 673 O O . LYS A 1 90 ? 5.413 48.723 20.252 1.00 54.67 90 LYS A O 1
ATOM 679 N N . LYS A 1 91 ? 7.390 49.412 21.064 1.00 51.65 91 LYS A N 1
ATOM 680 C CA . LYS A 1 91 ? 7.270 50.746 20.498 1.00 50.49 91 LYS A CA 1
ATOM 681 C C . LYS A 1 91 ? 7.838 50.827 19.069 1.00 49.98 91 LYS A C 1
ATOM 682 O O . LYS A 1 91 ? 7.890 51.937 18.527 1.00 47.81 91 LYS A O 1
ATOM 688 N N . ALA A 1 92 ? 8.364 49.747 18.466 1.00 47.66 92 ALA A N 1
ATOM 689 C CA . ALA A 1 92 ? 8.868 49.829 17.103 1.00 46.51 92 ALA A CA 1
ATOM 690 C C . ALA A 1 92 ? 7.741 50.410 16.249 1.00 46.37 92 ALA A C 1
ATOM 691 O O . ALA A 1 92 ? 6.593 49.966 16.377 1.00 46.01 92 ALA A O 1
ATOM 693 N N . LYS A 1 93 ? 8.129 51.349 15.394 1.00 46.01 93 LYS A N 1
ATOM 694 C CA . LYS A 1 93 ? 7.164 51.959 14.455 1.00 45.62 93 LYS A CA 1
ATOM 695 C C . LYS A 1 93 ? 7.682 51.854 13.013 1.00 44.56 93 LYS A C 1
ATOM 696 O O . LYS A 1 93 ? 8.884 51.894 12.675 1.00 42.83 93 LYS A O 1
ATOM 702 N N . THR A 1 94 ? 6.770 51.876 12.047 1.00 42.54 94 THR A N 1
ATOM 703 C CA . THR A 1 94 ? 7.053 51.848 10.642 1.00 42.49 94 THR A CA 1
ATOM 704 C C . THR A 1 94 ? 6.355 52.970 9.866 1.00 41.76 94 THR A C 1
ATOM 705 O O . THR A 1 94 ? 5.224 53.328 10.148 1.00 40.09 94 THR A O 1
ATOM 709 N N . GLU A 1 95 ? 6.984 53.466 8.801 1.00 41.31 95 GLU A N 1
ATOM 710 C CA . GLU A 1 95 ? 6.406 54.507 7.972 1.00 42.04 95 GLU A CA 1
ATOM 711 C C . GLU A 1 95 ? 5.625 53.856 6.832 1.00 40.64 95 GLU A C 1
ATOM 712 O O . GLU A 1 95 ? 5.061 54.547 5.981 1.00 42.77 95 GLU A O 1
ATOM 718 N N . MET A 1 96 ? 5.852 52.580 6.615 1.00 40.19 96 MET A N 1
ATOM 719 C CA . MET A 1 96 ? 5.195 51.933 5.463 1.00 39.48 96 MET A CA 1
ATOM 720 C C . MET A 1 96 ? 3.773 51.619 5.945 1.00 40.86 96 MET A C 1
ATOM 721 O O . MET A 1 96 ? 3.586 50.680 6.669 1.00 38.36 96 MET A O 1
ATOM 726 N N . ALA A 1 97 ? 2.786 52.443 5.647 1.00 45.68 97 ALA A N 1
ATOM 727 C CA . ALA A 1 97 ? 1.425 52.152 6.138 1.00 48.93 97 ALA A CA 1
ATOM 728 C C . ALA A 1 97 ? 0.587 51.539 5.005 1.00 48.14 97 ALA A C 1
ATOM 729 O O . ALA A 1 97 ? -0.188 52.198 4.289 1.00 50.24 97 ALA A O 1
ATOM 731 N N . PHE A 1 98 ? 0.769 50.239 4.872 1.00 43.67 98 PHE A N 1
ATOM 732 C CA . PHE A 1 98 ? 0.096 49.436 3.880 1.00 38.39 98 PHE A CA 1
ATOM 733 C C . PHE A 1 98 ? 0.466 47.996 4.300 1.00 38.25 98 PHE A C 1
ATOM 734 O O . PHE A 1 98 ? 1.644 47.789 4.600 1.00 33.98 98 PHE A O 1
ATOM 742 N N . LYS A 1 99 ? -0.582 47.181 4.332 1.00 38.35 99 LYS A N 1
ATOM 743 C CA . LYS A 1 99 ? -0.409 45.786 4.714 1.00 39.62 99 LYS A CA 1
ATOM 744 C C . LYS A 1 99 ? -0.949 45.015 3.515 1.00 39.61 99 LYS A C 1
ATOM 745 O O . LYS A 1 99 ? -2.065 45.366 3.036 1.00 42.33 99 LYS A O 1
ATOM 751 N N . LEU A 1 100 ? -0.217 44.067 3.015 1.00 36.04 100 LEU A N 1
ATOM 752 C CA . LEU A 1 100 ? -0.5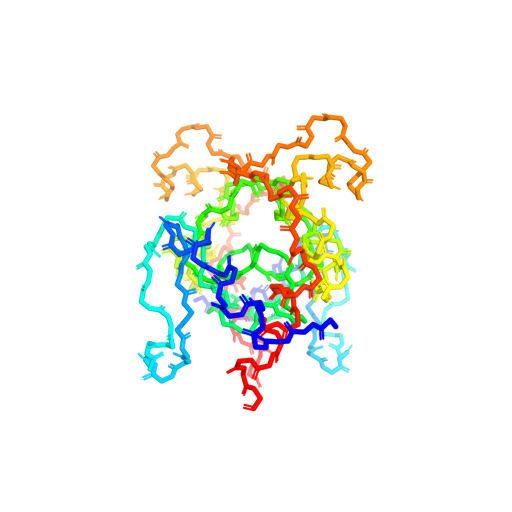99 43.265 1.861 1.00 36.98 100 LEU A CA 1
ATOM 753 C C . LEU A 1 100 ? -1.342 42.057 2.437 1.00 36.45 100 LEU A C 1
ATOM 754 O O . LEU A 1 100 ? -0.807 41.274 3.243 1.00 37.43 100 LEU A O 1
ATOM 759 N N . ALA A 1 101 ? -2.537 41.795 1.988 1.00 36.43 101 ALA A N 1
ATOM 760 C CA . ALA A 1 101 ? -3.363 40.729 2.586 1.00 38.26 101 ALA A CA 1
ATOM 761 C C . ALA A 1 101 ? -2.893 39.382 2.095 1.00 37.10 101 ALA A C 1
ATOM 762 O O . ALA A 1 101 ? -2.712 38.524 2.935 1.00 36.67 101 ALA A O 1
ATOM 764 N N . LYS A 1 102 ? -2.576 39.328 0.805 1.00 37.93 102 LYS A N 1
ATOM 765 C CA . LYS A 1 102 ? -2.071 38.023 0.275 1.00 38.71 102 LYS A CA 1
ATOM 766 C C . LYS A 1 102 ? -1.096 38.392 -0.841 1.00 38.34 102 LYS A C 1
ATOM 767 O O . LYS A 1 102 ? -1.168 39.476 -1.422 1.00 37.54 102 LYS A O 1
ATOM 773 N N . GLY A 1 103 ? -0.202 37.504 -1.245 1.00 38.99 103 GLY A N 1
ATOM 774 C CA . GLY A 1 103 ? 0.726 37.644 -2.310 1.00 39.69 103 GLY A CA 1
ATOM 775 C C . GLY A 1 103 ? 2.170 37.953 -1.925 1.00 41.39 103 GLY A C 1
ATOM 776 O O . GLY A 1 103 ? 2.978 38.045 -2.864 1.00 40.44 103 GLY A O 1
ATOM 777 N N . GLY A 1 104 ? 2.515 37.881 -0.6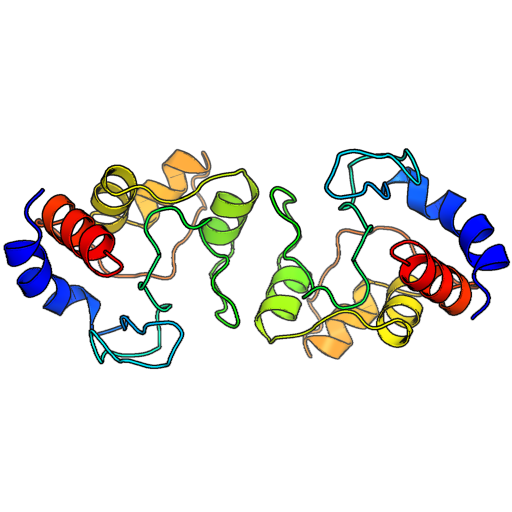38 1.00 40.60 104 GLY A N 1
ATOM 778 C CA . GLY A 1 104 ? 3.800 38.196 -0.076 1.00 39.12 104 GLY A CA 1
ATOM 779 C C . GLY A 1 104 ? 4.977 37.457 -0.682 1.00 40.70 104 GLY A C 1
ATOM 780 O O . GLY A 1 104 ? 5.996 38.079 -1.074 1.00 40.87 104 GLY A O 1
ATOM 781 N N . GLU A 1 105 ? 4.811 36.159 -0.793 1.00 38.25 105 GLU A N 1
ATOM 782 C CA . GLU A 1 105 ? 5.768 35.223 -1.293 1.00 42.63 105 GLU A CA 1
ATOM 783 C C . GLU A 1 105 ? 6.021 35.480 -2.769 1.00 40.02 105 GLU A C 1
ATOM 784 O O . GLU A 1 105 ? 7.154 35.356 -3.195 1.00 39.50 105 GLU A O 1
ATOM 790 N N . ASP A 1 106 ? 4.956 35.782 -3.500 1.00 38.64 106 ASP A N 1
ATOM 791 C CA . ASP A 1 106 ? 5.090 35.990 -4.940 1.00 36.51 106 ASP A CA 1
ATOM 792 C C . ASP A 1 106 ? 5.794 37.295 -5.239 1.00 36.11 106 ASP A C 1
ATOM 793 O O . ASP A 1 106 ? 6.657 37.318 -6.120 1.00 34.83 106 ASP A O 1
ATOM 798 N N . VAL A 1 107 ? 5.436 38.393 -4.542 1.00 33.16 107 VAL A N 1
ATOM 799 C CA . VAL A 1 107 ? 6.115 39.649 -4.680 1.00 32.29 107 VAL A CA 1
ATOM 800 C C . VAL A 1 107 ? 7.602 39.507 -4.299 1.00 31.11 107 VAL A C 1
ATOM 801 O O . VAL A 1 107 ? 8.507 40.023 -4.954 1.00 28.25 107 VAL A O 1
ATOM 805 N N . ALA A 1 108 ? 7.910 38.792 -3.223 1.00 30.84 108 ALA A N 1
ATOM 806 C CA . ALA A 1 108 ? 9.224 38.486 -2.748 1.00 31.24 108 ALA A CA 1
ATOM 807 C C . ALA A 1 108 ? 10.088 37.759 -3.768 1.00 31.75 108 ALA A C 1
ATOM 808 O O . ALA A 1 108 ? 11.212 38.246 -4.005 1.00 32.97 108 ALA A O 1
ATOM 810 N N . ALA A 1 109 ? 9.560 36.757 -4.436 1.00 32.54 109 ALA A N 1
ATOM 811 C CA . ALA A 1 109 ? 10.232 36.023 -5.518 1.00 32.86 109 ALA A CA 1
ATOM 812 C C . ALA A 1 109 ? 10.429 36.957 -6.713 1.00 33.54 109 ALA A C 1
ATOM 813 O O . ALA A 1 109 ? 11.450 36.954 -7.386 1.00 36.15 109 ALA A O 1
ATOM 815 N N . TYR A 1 110 ? 9.398 37.773 -7.010 1.00 32.06 110 TYR A N 1
ATOM 816 C CA . TYR A 1 110 ? 9.551 38.734 -8.089 1.00 30.32 110 TYR A CA 1
ATOM 817 C C . TYR A 1 110 ? 10.691 39.728 -7.767 1.00 30.46 110 TYR A C 1
ATOM 818 O O . TYR A 1 110 ? 11.388 40.165 -8.680 1.00 30.81 110 TYR A O 1
ATOM 827 N N . LEU A 1 111 ? 10.856 40.229 -6.549 1.00 30.16 111 LEU A N 1
ATOM 828 C CA . LEU A 1 111 ? 11.945 41.160 -6.256 1.00 32.73 111 LEU A CA 1
ATOM 829 C C . LEU A 1 111 ? 13.323 40.505 -6.392 1.00 33.97 111 LEU A C 1
ATOM 830 O O . LEU A 1 111 ? 14.250 41.140 -6.919 1.00 35.29 111 LEU A O 1
ATOM 835 N N . ALA A 1 112 ? 13.483 39.222 -6.055 1.00 34.78 112 ALA A N 1
ATOM 836 C CA . ALA A 1 112 ? 14.761 38.523 -6.216 1.00 36.44 112 ALA A CA 1
ATOM 837 C C . ALA A 1 112 ? 15.098 38.286 -7.689 1.00 37.49 112 ALA A C 1
ATOM 838 O O . ALA A 1 112 ? 16.280 38.275 -8.062 1.00 39.99 112 ALA A O 1
ATOM 840 N N . SER A 1 113 ? 14.082 38.118 -8.542 1.00 35.91 113 SER A N 1
ATOM 841 C CA . SER A 1 113 ? 14.368 37.742 -9.911 1.00 37.22 113 SER A CA 1
ATOM 842 C C . SER A 1 113 ? 14.709 38.929 -10.792 1.00 39.00 113 SER A C 1
ATOM 843 O O . SER A 1 113 ? 15.248 38.751 -11.891 1.00 38.92 113 SER A O 1
ATOM 846 N N . VAL A 1 114 ? 14.483 40.122 -10.288 1.00 38.57 114 VAL A N 1
ATOM 847 C CA . VAL A 1 114 ? 14.555 41.339 -11.094 1.00 39.60 114 VAL A CA 1
ATOM 848 C C . VAL A 1 114 ? 15.963 41.803 -11.363 1.00 37.81 114 VAL A C 1
ATOM 849 O O . VAL A 1 114 ? 16.216 42.499 -12.335 1.00 37.37 114 VAL A O 1
ATOM 853 N N . VAL A 1 115 ? 16.884 41.436 -10.502 1.00 37.66 115 VAL A N 1
ATOM 854 C CA . VAL A 1 115 ? 18.292 41.761 -10.693 1.00 42.46 115 VAL A CA 1
ATOM 855 C C . VAL A 1 115 ? 18.877 40.714 -11.631 1.00 48.02 115 VAL A C 1
ATOM 856 O O . VAL A 1 115 ? 19.920 40.922 -12.239 1.00 52.20 115 VAL A O 1
ATOM 860 N N . LYS A 1 116 ? 18.365 39.509 -11.640 1.00 54.08 116 LYS A N 1
ATOM 861 C CA . LYS A 1 116 ? 18.930 38.273 -12.154 1.00 59.08 116 LYS A CA 1
ATOM 862 C C . LYS A 1 116 ? 19.091 38.241 -13.668 1.00 61.50 116 LYS A C 1
ATOM 863 O O . LYS A 1 116 ? 18.298 39.030 -14.306 1.00 65.53 116 LYS A O 1
ATOM 869 N N . GLY B 1 1 ? 46.368 69.943 9.267 1.00 46.96 1 GLY B N 1
ATOM 870 C CA . GLY B 1 1 ? 46.897 69.581 10.623 1.00 46.23 1 GLY B CA 1
ATOM 871 C C . GLY B 1 1 ? 48.155 68.743 10.471 1.00 48.17 1 GLY B C 1
ATOM 872 O O . GLY B 1 1 ? 48.631 68.492 9.377 1.00 47.04 1 GLY B O 1
ATOM 873 N N . ASP B 1 2 ? 48.707 68.273 11.589 1.00 50.35 2 ASP B N 1
ATOM 874 C CA . ASP B 1 2 ? 49.879 67.420 11.655 1.00 49.47 2 ASP B CA 1
ATOM 875 C C . ASP B 1 2 ? 49.511 66.011 12.125 1.00 47.43 2 ASP B C 1
ATOM 876 O O . ASP B 1 2 ? 49.269 65.748 13.319 1.00 46.82 2 ASP B O 1
ATOM 881 N N . ALA B 1 3 ? 49.697 65.015 11.270 1.00 47.42 3 ALA B N 1
ATOM 882 C CA . ALA B 1 3 ? 49.453 63.603 11.529 1.00 47.67 3 ALA B CA 1
ATOM 883 C C . ALA B 1 3 ? 50.185 62.950 12.684 1.00 49.46 3 ALA B C 1
ATOM 884 O O . ALA B 1 3 ? 49.682 61.995 13.305 1.00 49.26 3 ALA B O 1
ATOM 886 N N . ALA B 1 4 ? 51.438 63.380 12.964 1.00 51.25 4 ALA B N 1
ATOM 887 C CA . ALA B 1 4 ? 52.223 62.807 14.059 1.00 49.71 4 ALA B CA 1
ATOM 888 C C . ALA B 1 4 ? 51.641 63.217 15.387 1.00 48.83 4 ALA B C 1
ATOM 889 O O . ALA B 1 4 ? 51.465 62.480 16.354 1.00 50.38 4 ALA B O 1
ATOM 891 N N . LYS B 1 5 ? 51.305 64.502 15.438 1.00 49.71 5 LYS B N 1
ATOM 892 C CA . LYS B 1 5 ? 50.692 65.087 16.644 1.00 50.45 5 LYS B CA 1
ATOM 893 C C . LYS B 1 5 ? 49.278 64.560 16.831 1.00 48.19 5 LYS B C 1
ATOM 894 O O . LYS B 1 5 ? 48.970 64.001 17.883 1.00 46.24 5 LYS B O 1
ATOM 900 N N . GLY B 1 6 ? 48.500 64.398 15.740 1.00 47.25 6 GLY B N 1
ATOM 901 C CA . GLY B 1 6 ? 47.182 63.731 15.795 1.00 42.78 6 GLY B CA 1
ATOM 902 C C . GLY B 1 6 ? 47.286 62.271 16.169 1.00 41.53 6 GLY B C 1
ATOM 903 O O . GLY B 1 6 ? 46.451 61.735 16.940 1.00 39.31 6 GLY B O 1
ATOM 904 N N . GLU B 1 7 ? 48.365 61.605 15.730 1.00 42.73 7 GLU B N 1
ATOM 905 C CA . GLU B 1 7 ? 48.531 60.221 16.228 1.00 46.77 7 GLU B CA 1
ATOM 906 C C . GLU B 1 7 ? 48.598 60.220 17.752 1.00 47.33 7 GLU B C 1
ATOM 907 O O . GLU B 1 7 ? 47.958 59.359 18.379 1.00 46.72 7 GLU B O 1
ATOM 913 N N . LYS B 1 8 ? 49.280 61.232 18.340 1.00 47.91 8 LYS B N 1
ATOM 914 C CA . LYS B 1 8 ? 49.357 61.328 19.790 1.00 48.02 8 LYS B CA 1
ATOM 915 C C . LYS B 1 8 ? 47.980 61.650 20.339 1.00 46.09 8 LYS B C 1
ATOM 916 O O . LYS B 1 8 ? 47.553 61.062 21.340 1.00 46.27 8 LYS B O 1
ATOM 922 N N . GLU B 1 9 ? 47.267 62.582 19.704 1.00 44.46 9 GLU B N 1
ATOM 923 C CA . GLU B 1 9 ? 45.934 62.945 20.155 1.00 45.76 9 GLU B CA 1
ATOM 924 C C . GLU B 1 9 ? 44.996 61.746 20.151 1.00 44.38 9 GLU B C 1
ATOM 925 O O . GLU B 1 9 ? 44.140 61.678 21.035 1.00 44.28 9 GLU B O 1
ATOM 931 N N . PHE B 1 10 ? 45.154 60.811 19.181 1.00 40.53 10 PHE B N 1
ATOM 932 C CA . PHE B 1 10 ? 44.258 59.675 19.065 1.00 37.07 10 PHE B CA 1
ATOM 933 C C . PHE B 1 10 ? 44.160 58.787 20.274 1.00 36.99 10 PHE B C 1
ATOM 934 O O . PHE B 1 10 ? 43.108 58.127 20.461 1.00 33.76 10 PHE B O 1
ATOM 942 N N . ASN B 1 11 ? 45.139 58.861 21.209 1.00 40.04 11 ASN B N 1
ATOM 943 C CA . ASN B 1 11 ? 45.031 58.197 22.499 1.00 41.32 11 ASN B CA 1
ATOM 944 C C . ASN B 1 11 ? 43.846 58.603 23.335 1.00 37.82 11 ASN B C 1
ATOM 945 O O . ASN B 1 11 ? 43.399 57.709 24.051 1.00 39.14 11 ASN B O 1
ATOM 950 N N . LYS B 1 12 ? 43.243 59.769 23.219 1.00 38.00 12 LYS B N 1
ATOM 951 C CA . LYS B 1 12 ? 41.976 59.961 23.973 1.00 38.23 12 LYS B CA 1
ATOM 952 C C . LYS B 1 12 ? 40.833 59.275 23.260 1.00 36.93 12 LYS B C 1
ATOM 953 O O . LYS B 1 12 ? 39.969 58.707 23.927 1.00 38.66 12 LYS B O 1
ATOM 959 N N . CYS B 1 13 ? 40.819 59.215 21.915 1.00 34.20 13 CYS B N 1
ATOM 960 C CA . CYS B 1 13 ? 39.713 58.584 21.179 1.00 30.89 13 CYS B CA 1
ATOM 961 C C . CYS B 1 13 ? 39.735 57.058 21.309 1.00 29.20 13 CYS B C 1
ATOM 962 O O . CYS B 1 13 ? 38.643 56.476 21.268 1.00 25.98 13 CYS B O 1
ATOM 965 N N . LYS B 1 14 ? 40.927 56.482 21.584 1.00 27.85 14 LYS B N 1
ATOM 966 C CA . LYS B 1 14 ? 40.956 55.020 21.719 1.00 32.12 14 LYS B CA 1
ATOM 967 C C . LYS B 1 14 ? 40.258 54.498 22.954 1.00 30.96 14 LYS B C 1
ATOM 968 O O . LYS B 1 14 ? 39.865 53.330 22.976 1.00 32.03 14 LYS B O 1
ATOM 974 N N . THR B 1 15 ? 39.824 55.349 23.860 1.00 31.32 15 THR B N 1
ATOM 975 C CA . THR B 1 15 ? 38.960 54.980 24.963 1.00 31.20 15 THR B CA 1
ATOM 976 C C . THR B 1 15 ? 37.691 54.364 24.368 1.00 30.78 15 THR B C 1
ATOM 977 O O . THR B 1 15 ? 37.112 53.508 25.030 1.00 28.42 15 THR B O 1
ATOM 981 N N . CYS B 1 16 ? 37.145 54.911 23.264 1.00 29.62 16 CYS B N 1
ATOM 982 C CA . CYS B 1 16 ? 35.967 54.279 22.667 1.00 29.88 16 CYS B CA 1
ATOM 983 C C . CYS B 1 16 ? 36.095 53.721 21.241 1.00 28.56 16 CYS B C 1
ATOM 984 O O . CYS B 1 16 ? 35.105 53.125 20.805 1.00 28.08 16 CYS B O 1
ATOM 987 N N . HIS B 1 17 ? 37.018 54.225 20.453 1.00 27.52 17 HIS B N 1
ATOM 988 C CA . HIS B 1 17 ? 37.223 53.839 19.097 1.00 27.92 17 HIS B CA 1
ATOM 989 C C . HIS B 1 17 ? 38.529 53.064 18.805 1.00 29.98 17 HIS B C 1
ATOM 990 O O . HIS B 1 17 ? 39.614 53.334 19.374 1.00 28.19 17 HIS B O 1
ATOM 997 N N . SER B 1 18 ? 38.378 52.230 17.763 1.00 29.07 18 SER B N 1
ATOM 998 C CA . SER B 1 18 ? 39.491 51.486 17.186 1.00 29.88 18 SER B CA 1
ATOM 999 C C . SER B 1 18 ? 39.717 51.958 15.732 1.00 28.76 18 SER B C 1
ATOM 1000 O O . SER B 1 18 ? 38.978 52.753 15.147 1.00 23.57 18 SER B O 1
ATOM 1003 N N . ILE B 1 19 ? 40.847 51.517 15.158 1.00 25.12 19 ILE B N 1
ATOM 1004 C CA . ILE B 1 19 ? 41.137 51.830 13.759 1.00 26.33 19 ILE B CA 1
ATOM 1005 C C . ILE B 1 19 ? 41.543 50.458 13.156 1.00 26.88 19 ILE B C 1
ATOM 1006 O O . ILE B 1 19 ? 42.672 50.011 13.487 1.00 27.05 19 ILE B O 1
ATOM 1011 N N . ILE B 1 20 ? 40.620 49.806 12.507 1.00 23.66 20 ILE B N 1
ATOM 1012 C CA . ILE B 1 20 ? 40.868 48.460 11.998 1.00 28.70 20 ILE B CA 1
ATOM 1013 C C . ILE B 1 20 ? 40.599 48.346 10.498 1.00 25.97 20 ILE B C 1
ATOM 1014 O O . ILE B 1 20 ? 39.505 48.656 10.018 1.00 27.69 20 ILE B O 1
ATOM 1019 N N . ALA B 1 21 ? 41.619 47.955 9.763 1.00 24.89 21 ALA B N 1
ATOM 1020 C CA . ALA B 1 21 ? 41.582 47.827 8.322 1.00 24.91 21 ALA B CA 1
ATOM 1021 C C . ALA B 1 21 ? 40.655 46.699 7.912 1.00 23.29 21 ALA B C 1
ATOM 1022 O O . ALA B 1 21 ? 40.380 45.791 8.671 1.00 22.83 21 ALA B O 1
ATOM 1024 N N . PRO B 1 22 ? 40.110 46.777 6.715 1.00 24.92 22 PRO B N 1
ATOM 1025 C CA . PRO B 1 22 ? 39.150 45.813 6.215 1.00 22.94 22 PRO B CA 1
ATOM 1026 C C . PRO B 1 22 ? 39.686 44.410 6.311 1.00 23.77 22 PRO B C 1
ATOM 1027 O O . PRO B 1 22 ? 38.836 43.491 6.455 1.00 24.49 22 PRO B O 1
ATO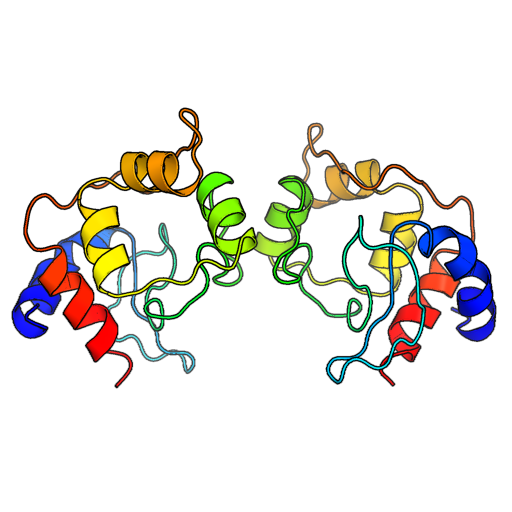M 1031 N N . ASP B 1 23 ? 40.949 44.122 6.146 1.00 21.27 23 ASP B N 1
ATOM 1032 C CA . ASP B 1 23 ? 41.435 42.743 6.281 1.00 26.44 23 ASP B CA 1
ATOM 1033 C C . ASP B 1 23 ? 41.587 42.295 7.745 1.00 27.06 23 ASP B C 1
ATOM 1034 O O . ASP B 1 23 ? 42.047 41.175 7.951 1.00 25.22 23 ASP B O 1
ATOM 1039 N N . GLY B 1 24 ? 41.349 43.137 8.753 1.00 28.41 24 GLY B N 1
ATOM 1040 C CA . GLY B 1 24 ? 41.457 42.714 10.141 1.00 25.80 24 GLY B CA 1
ATOM 1041 C C . GLY B 1 24 ? 42.673 43.302 10.809 1.00 25.39 24 GLY B C 1
ATOM 1042 O O . GLY B 1 24 ? 42.711 43.362 12.020 1.00 24.84 24 GLY B O 1
ATOM 1043 N N . THR B 1 25 ? 43.612 43.885 10.076 1.00 24.93 25 THR B N 1
ATOM 1044 C CA . THR B 1 25 ? 44.796 44.468 10.659 1.00 24.90 25 THR B CA 1
ATOM 1045 C C . THR B 1 25 ? 44.404 45.661 11.573 1.00 27.42 25 THR B C 1
ATOM 1046 O O . THR B 1 25 ? 43.762 46.687 11.226 1.00 27.34 25 THR B O 1
ATOM 1050 N N . GLU B 1 26 ? 44.893 45.632 12.762 1.00 28.00 26 GLU B N 1
ATOM 1051 C CA . GLU B 1 26 ? 44.646 46.544 13.857 1.00 34.19 26 GLU B CA 1
ATOM 1052 C C . GLU B 1 26 ? 45.656 47.662 13.953 1.00 34.06 26 GLU B C 1
ATOM 1053 O O . GLU B 1 26 ? 46.679 47.502 14.597 1.00 36.18 26 GLU B O 1
ATOM 1059 N N . ILE B 1 27 ? 45.311 48.766 13.343 1.00 35.12 27 ILE B N 1
ATOM 1060 C CA . ILE B 1 27 ? 46.225 49.907 13.346 1.00 37.63 27 ILE B CA 1
ATOM 1061 C C . ILE B 1 27 ? 46.249 50.482 14.752 1.00 37.79 27 ILE B C 1
ATOM 1062 O O . ILE B 1 27 ? 47.299 50.739 15.307 1.00 39.10 27 ILE B O 1
ATOM 1067 N N . VAL B 1 28 ? 45.092 50.597 15.392 1.00 35.65 28 VAL B N 1
ATOM 1068 C CA . VAL B 1 28 ? 44.972 51.104 16.736 1.00 33.16 28 VAL B CA 1
ATOM 1069 C C . VAL B 1 28 ? 43.917 50.210 17.422 1.00 34.99 28 VAL B C 1
ATOM 1070 O O . VAL B 1 28 ? 42.779 50.092 16.944 1.00 33.74 28 VAL B O 1
ATOM 1074 N N . LYS B 1 29 ? 44.371 49.439 18.407 1.00 34.73 29 LYS B N 1
ATOM 1075 C CA . LYS B 1 29 ? 43.429 48.578 19.132 1.00 39.09 29 LYS B CA 1
ATOM 1076 C C . LYS B 1 29 ? 42.770 49.452 20.209 1.00 39.28 29 LYS B C 1
ATOM 1077 O O . LYS B 1 29 ? 43.492 50.057 20.980 1.00 41.02 29 LYS B O 1
ATOM 1083 N N . GLY B 1 30 ? 41.482 49.642 20.284 1.00 35.32 30 GLY B N 1
ATOM 1084 C CA . GLY B 1 30 ? 40.825 50.508 21.209 1.00 31.83 30 GLY B CA 1
ATOM 1085 C C . GLY B 1 30 ? 39.593 49.724 21.672 1.00 32.27 30 GLY B C 1
ATOM 1086 O O . GLY B 1 30 ? 39.533 48.495 21.630 1.00 31.90 30 GLY B O 1
ATOM 1087 N N . ALA B 1 31 ? 38.538 50.477 21.971 1.00 31.82 31 ALA B N 1
ATOM 1088 C CA . ALA B 1 31 ? 37.273 49.871 22.369 1.00 30.74 31 ALA B CA 1
ATOM 1089 C C . ALA B 1 31 ? 36.314 49.894 21.185 1.00 29.25 31 ALA B C 1
ATOM 1090 O O . ALA B 1 31 ? 36.564 50.266 20.030 1.00 27.94 31 ALA B O 1
ATOM 1092 N N . LYS B 1 32 ? 35.108 49.450 21.458 1.00 31.40 32 LYS B N 1
ATOM 1093 C CA . LYS B 1 32 ? 34.070 49.219 20.484 1.00 34.21 32 LYS B CA 1
ATOM 1094 C C . LYS B 1 32 ? 32.830 50.020 20.797 1.00 33.87 32 LYS B C 1
ATOM 1095 O O . LYS B 1 32 ? 31.824 49.705 20.146 1.00 34.88 32 LYS B O 1
ATOM 1101 N N . THR B 1 33 ? 32.974 51.025 21.640 1.00 32.80 33 THR B N 1
ATOM 1102 C CA . THR B 1 33 ? 31.752 51.751 22.052 1.00 32.89 33 THR B CA 1
ATOM 1103 C C . THR B 1 33 ? 31.424 52.744 20.964 1.00 29.65 33 THR B C 1
ATOM 1104 O O . THR B 1 33 ? 30.248 52.997 20.778 1.00 30.32 33 THR B O 1
ATOM 1108 N N . GLY B 1 34 ? 32.429 53.317 20.310 1.00 27.09 34 GLY B N 1
ATOM 1109 C CA . GLY B 1 34 ? 32.185 54.143 19.108 1.00 25.71 34 GLY B CA 1
ATOM 1110 C C . GLY B 1 34 ? 32.507 53.225 17.883 1.00 25.89 34 GLY B C 1
ATOM 1111 O O . GLY B 1 34 ? 33.228 52.227 17.964 1.00 25.21 34 GLY B O 1
ATOM 1112 N N . PRO B 1 35 ? 32.159 53.656 16.668 1.00 25.40 35 PRO B N 1
ATOM 1113 C CA . PRO B 1 35 ? 32.499 52.919 15.477 1.00 24.35 35 PRO B CA 1
ATOM 1114 C C . PRO B 1 35 ? 33.926 52.994 15.059 1.00 24.05 35 PRO B C 1
ATOM 1115 O O . PRO B 1 35 ? 34.665 53.940 15.293 1.00 26.60 35 PRO B O 1
ATOM 1119 N N . ASN B 1 36 ? 34.418 51.957 14.400 1.00 23.60 36 ASN B N 1
ATOM 1120 C CA . ASN B 1 36 ? 35.723 51.900 13.754 1.00 23.52 36 ASN B CA 1
ATOM 1121 C C . ASN B 1 36 ? 35.898 53.148 12.925 1.00 21.89 36 ASN B C 1
ATOM 1122 O O . ASN B 1 36 ? 34.979 53.460 12.205 1.00 23.15 36 ASN B O 1
ATOM 1127 N N . LEU B 1 37 ? 37.012 53.819 13.026 1.00 21.65 37 LEU B N 1
ATOM 1128 C CA . LEU B 1 37 ? 37.267 55.053 12.330 1.00 20.94 37 LEU B CA 1
ATOM 1129 C C . LEU B 1 37 ? 38.207 54.855 11.138 1.00 20.58 37 LEU B C 1
ATOM 1130 O O . LEU B 1 37 ? 38.514 55.868 10.481 1.00 21.88 37 LEU B O 1
ATOM 1135 N N . TYR B 1 38 ? 38.738 53.678 10.880 1.00 20.88 38 TYR B N 1
ATOM 1136 C CA . TYR B 1 38 ? 39.523 53.465 9.654 1.00 21.01 38 TYR B CA 1
ATOM 1137 C C . TYR B 1 38 ? 38.630 53.890 8.484 1.00 24.26 38 TYR B C 1
ATOM 1138 O O . TYR B 1 38 ? 37.429 53.505 8.453 1.00 23.66 38 TYR B O 1
ATOM 1147 N N . GLY B 1 39 ? 39.102 54.740 7.558 1.00 25.34 39 GLY B N 1
ATOM 1148 C CA . GLY B 1 39 ? 38.225 55.052 6.410 1.00 22.71 39 GLY B CA 1
ATOM 1149 C C . GLY B 1 39 ? 37.193 56.106 6.705 1.00 27.26 39 GLY B C 1
ATOM 1150 O O . GLY B 1 39 ? 36.306 56.397 5.890 1.00 26.02 39 GLY B O 1
ATOM 1151 N N . VAL B 1 40 ? 37.153 56.709 7.925 1.00 26.55 40 VAL B N 1
ATOM 1152 C CA . VAL B 1 40 ? 36.105 57.651 8.230 1.00 25.37 40 VAL B CA 1
ATOM 1153 C C . VAL B 1 40 ? 36.255 58.867 7.332 1.00 29.18 40 VAL B C 1
ATOM 1154 O O . VAL B 1 40 ? 35.215 59.467 6.991 1.00 32.61 40 VAL B O 1
ATOM 1158 N N . VAL B 1 41 ? 37.403 59.386 6.938 1.00 29.91 41 VAL B N 1
ATOM 1159 C CA . VAL B 1 41 ? 37.435 60.544 6.054 1.00 30.98 41 VAL B CA 1
ATOM 1160 C C . VAL B 1 41 ? 36.868 60.184 4.674 1.00 31.89 41 VAL B C 1
ATOM 1161 O O . VAL B 1 41 ? 37.407 59.341 3.967 1.00 31.52 41 VAL B O 1
ATOM 1165 N N . GLY B 1 42 ? 35.724 60.785 4.294 1.00 32.67 42 GLY B N 1
ATOM 1166 C CA . GLY B 1 42 ? 35.126 60.472 2.980 1.00 28.98 42 GLY B CA 1
ATOM 1167 C C . GLY B 1 42 ? 33.932 59.574 3.250 1.00 32.61 42 GLY B C 1
ATOM 1168 O O . GLY B 1 42 ? 33.258 59.234 2.336 1.00 30.20 42 GLY B O 1
ATOM 1169 N N . ARG B 1 43 ? 33.754 58.972 4.446 1.00 31.32 43 ARG B N 1
ATOM 1170 C CA . ARG B 1 43 ? 32.620 58.034 4.580 1.00 28.18 43 ARG B CA 1
ATOM 1171 C C . ARG B 1 43 ? 31.322 58.804 4.879 1.00 27.42 43 ARG B C 1
ATOM 1172 O O . ARG B 1 43 ? 31.370 59.749 5.692 1.00 22.72 43 ARG B O 1
ATOM 1180 N N . THR B 1 44 ? 30.199 58.323 4.354 1.00 25.59 44 THR B N 1
ATOM 1181 C CA . THR B 1 44 ? 28.921 58.996 4.643 1.00 25.45 44 THR B CA 1
ATOM 1182 C C . THR B 1 44 ? 28.650 58.882 6.153 1.00 27.58 44 THR B C 1
ATOM 1183 O O . THR B 1 44 ? 28.728 57.712 6.651 1.00 27.59 44 THR B O 1
ATOM 1187 N N . ALA B 1 45 ? 28.207 59.950 6.829 1.00 23.67 45 ALA B N 1
ATOM 1188 C CA . ALA B 1 45 ? 28.035 59.834 8.276 1.00 22.71 45 ALA B CA 1
ATOM 1189 C C . ALA B 1 45 ? 27.090 58.795 8.794 1.00 22.96 45 ALA B C 1
ATOM 1190 O O . ALA B 1 45 ? 25.987 58.649 8.200 1.00 25.79 45 ALA B O 1
ATOM 1192 N N . GLY B 1 46 ? 27.328 58.032 9.874 1.00 21.95 46 GLY B N 1
ATOM 1193 C CA . GLY B 1 46 ? 26.166 57.165 10.349 1.00 21.53 46 GLY B CA 1
ATOM 1194 C C . GLY B 1 46 ? 25.853 55.927 9.521 1.00 26.20 46 GLY B C 1
ATOM 1195 O O . GLY B 1 46 ? 24.783 55.272 9.696 1.00 24.61 46 GLY B O 1
ATOM 1196 N N . THR B 1 47 ? 26.843 55.345 8.775 1.00 21.79 47 THR B N 1
ATOM 1197 C CA . THR B 1 47 ? 26.599 54.122 8.029 1.00 21.86 47 THR B CA 1
ATOM 1198 C C . THR B 1 47 ? 27.590 52.996 8.299 1.00 23.54 47 THR B C 1
ATOM 1199 O O . THR B 1 47 ? 27.590 51.982 7.605 1.00 27.09 47 THR B O 1
ATOM 1203 N N . TYR B 1 48 ? 28.526 53.035 9.244 1.00 21.13 48 TYR B N 1
ATOM 1204 C CA . TYR B 1 48 ? 29.452 51.929 9.409 1.00 23.56 48 TYR B CA 1
ATOM 1205 C C . TYR B 1 48 ? 28.598 50.705 9.742 1.00 23.54 48 TYR B C 1
ATOM 1206 O O . TYR B 1 48 ? 27.672 50.932 10.533 1.00 26.40 48 TYR B O 1
ATOM 1215 N N . PRO B 1 49 ? 28.814 49.549 9.179 1.00 22.93 49 PRO B N 1
ATOM 1216 C CA . PRO B 1 49 ? 28.013 48.384 9.367 1.00 25.14 49 PRO B CA 1
ATOM 1217 C C . PRO B 1 49 ? 28.017 47.880 10.824 1.00 25.39 49 PRO B C 1
ATOM 1218 O O . PRO B 1 49 ? 29.043 47.914 11.481 1.00 25.87 49 PRO B O 1
ATOM 1222 N N . GLU B 1 50 ? 26.876 47.358 11.267 1.00 24.51 50 GLU B N 1
ATOM 1223 C CA . GLU B 1 50 ? 26.629 46.712 12.535 1.00 25.74 50 GLU B CA 1
ATOM 1224 C C . GLU B 1 50 ? 26.900 47.658 13.700 1.00 28.16 50 GLU B C 1
ATOM 1225 O O . GLU B 1 50 ? 27.132 47.192 14.807 1.00 28.83 50 GLU B O 1
ATOM 1231 N N . PHE B 1 51 ? 26.940 48.980 13.550 1.00 28.95 51 PHE B N 1
ATOM 1232 C CA . PHE B 1 51 ? 27.026 49.862 14.711 1.00 26.03 51 PHE B CA 1
ATOM 1233 C C . PHE B 1 51 ? 25.660 50.544 14.853 1.00 29.14 51 PHE B C 1
ATOM 1234 O O . PHE B 1 51 ? 25.084 51.072 13.857 1.00 27.68 51 PHE B O 1
ATOM 1242 N N . LYS B 1 52 ? 25.037 50.616 16.007 1.00 27.63 52 LYS B N 1
ATOM 1243 C CA . LYS B 1 52 ? 23.757 51.285 16.181 1.00 29.96 52 LYS B CA 1
ATOM 1244 C C . LYS B 1 52 ? 23.985 52.750 16.576 1.00 28.84 52 LYS B C 1
ATOM 1245 O O . LYS B 1 52 ? 24.528 53.052 17.667 1.00 27.09 52 LYS B O 1
ATOM 1251 N N . TYR B 1 53 ? 23.864 53.717 15.684 1.00 28.03 53 TYR B N 1
ATOM 1252 C CA . TYR B 1 53 ? 24.064 55.134 15.957 1.00 28.80 53 TYR B CA 1
ATOM 1253 C C . TYR B 1 53 ? 22.757 55.748 16.494 1.00 32.29 53 TYR B C 1
ATOM 1254 O O . TYR B 1 53 ? 21.678 55.143 16.452 1.00 29.35 53 TYR B O 1
ATOM 1263 N N . LYS B 1 54 ? 22.844 56.993 17.009 1.00 33.98 54 LYS B N 1
ATOM 1264 C CA . LYS B 1 54 ? 21.651 57.754 17.440 1.00 35.42 54 LYS B CA 1
ATOM 1265 C C . LYS B 1 54 ? 21.007 58.305 16.160 1.00 34.14 54 LYS B C 1
ATOM 1266 O O . LYS B 1 54 ? 21.765 58.406 15.176 1.00 34.77 54 LYS B O 1
ATOM 1272 N N . ASP B 1 55 ? 19.781 58.722 16.131 1.00 34.83 55 ASP B N 1
ATOM 1273 C CA . ASP B 1 55 ? 19.106 59.187 14.944 1.00 37.38 55 ASP B CA 1
ATOM 1274 C C . ASP B 1 55 ? 19.583 60.495 14.357 1.00 35.45 55 ASP B C 1
ATOM 1275 O O . ASP B 1 55 ? 19.608 60.559 13.111 1.00 36.73 55 ASP B O 1
ATOM 1280 N N . SER B 1 56 ? 20.328 61.343 15.075 1.00 30.85 56 SER B N 1
ATOM 1281 C CA . SER B 1 56 ? 20.745 62.560 14.390 1.00 31.75 56 SER B CA 1
ATOM 1282 C C . SER B 1 56 ? 21.878 62.338 13.393 1.00 31.44 56 SER B C 1
ATOM 1283 O O . SER B 1 56 ? 21.925 62.972 12.332 1.00 29.53 56 SER B O 1
ATOM 1286 N N . ILE B 1 57 ? 22.812 61.444 13.680 1.00 30.24 57 ILE B N 1
ATOM 1287 C CA . ILE B 1 57 ? 23.956 61.209 12.827 1.00 28.99 57 ILE B CA 1
ATOM 1288 C C . ILE B 1 57 ? 23.504 60.315 11.649 1.00 30.53 57 ILE B C 1
ATOM 1289 O O . ILE B 1 57 ? 24.006 60.525 10.534 1.00 27.95 57 ILE B O 1
ATOM 1294 N N . VAL B 1 58 ? 22.483 59.485 11.877 1.00 28.02 58 VAL B N 1
ATOM 1295 C CA . VAL B 1 58 ? 21.887 58.724 10.807 1.00 29.89 58 VAL B CA 1
ATOM 1296 C C . VAL B 1 58 ? 21.175 59.643 9.803 1.00 30.23 58 VAL B C 1
ATOM 1297 O O . VAL B 1 58 ? 21.320 59.518 8.586 1.00 30.52 58 VAL B O 1
ATOM 1301 N N . ALA B 1 59 ? 20.465 60.682 10.272 1.00 28.51 59 ALA B N 1
ATOM 1302 C CA . ALA B 1 59 ? 19.754 61.598 9.392 1.00 28.16 59 ALA B CA 1
ATOM 1303 C C . ALA B 1 59 ? 20.771 62.468 8.691 1.00 27.65 59 ALA B C 1
ATOM 1304 O O . ALA B 1 59 ? 20.500 62.879 7.559 1.00 26.05 59 ALA B O 1
ATOM 1306 N N . LEU B 1 60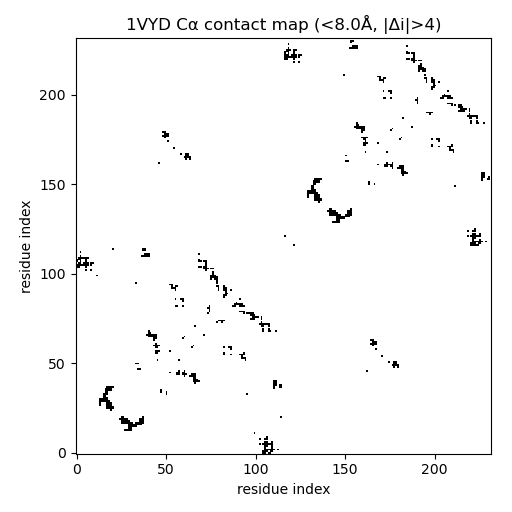 ? 21.922 62.759 9.323 1.00 26.69 60 LEU B N 1
ATOM 1307 C CA . LEU B 1 60 ? 22.898 63.542 8.583 1.00 25.85 60 LEU B CA 1
ATOM 1308 C C . LEU B 1 60 ? 23.467 62.759 7.385 1.00 28.36 60 LEU B C 1
ATOM 1309 O O . LEU B 1 60 ? 23.719 63.318 6.294 1.00 28.64 60 LEU B O 1
ATOM 1314 N N . GLY B 1 61 ? 23.733 61.445 7.539 1.00 25.45 61 GLY B N 1
ATOM 1315 C CA . GLY B 1 61 ? 24.235 60.675 6.444 1.00 26.11 61 GLY B CA 1
ATOM 1316 C C . GLY B 1 61 ? 23.142 60.469 5.393 1.00 27.32 61 GLY B C 1
ATOM 1317 O O . GLY B 1 61 ? 23.475 60.468 4.179 1.00 27.67 61 GLY B O 1
ATOM 1318 N N . ALA B 1 62 ? 21.880 60.469 5.835 1.00 25.75 62 ALA B N 1
ATOM 1319 C CA . ALA B 1 62 ? 20.739 60.272 4.928 1.00 26.89 62 ALA B CA 1
ATOM 1320 C C . ALA B 1 62 ? 20.624 61.404 3.918 1.00 29.73 62 ALA B C 1
ATOM 1321 O O . ALA B 1 62 ? 20.486 61.192 2.698 1.00 30.81 62 ALA B O 1
ATOM 1323 N N . SER B 1 63 ? 21.035 62.616 4.287 1.00 28.36 63 SER B N 1
ATOM 1324 C CA . SER B 1 63 ? 21.094 63.777 3.449 1.00 30.69 63 SER B CA 1
ATOM 1325 C C . SER B 1 63 ? 22.278 63.708 2.481 1.00 33.36 63 SER B C 1
ATOM 1326 O O . SER B 1 63 ? 22.417 64.659 1.724 1.00 32.59 63 SER B O 1
ATOM 1329 N N . GLY B 1 64 ? 23.178 62.723 2.533 1.00 35.65 64 GLY B N 1
ATOM 1330 C CA . GLY B 1 64 ? 24.302 62.631 1.598 1.00 34.05 64 GLY B CA 1
ATOM 1331 C C . GLY B 1 64 ? 25.562 63.149 2.252 1.00 34.29 64 GLY B C 1
ATOM 1332 O O . GLY B 1 64 ? 26.622 63.131 1.626 1.00 37.85 64 GLY B O 1
ATOM 1333 N N . PHE B 1 65 ? 25.539 63.546 3.514 1.00 31.83 65 PHE B N 1
ATOM 1334 C CA . PHE B 1 65 ? 26.778 64.093 4.071 1.00 29.85 65 PHE B CA 1
ATOM 1335 C C . PHE B 1 65 ? 27.854 63.039 4.325 1.00 27.63 65 PHE B C 1
ATOM 1336 O O . PHE B 1 65 ? 27.618 62.069 5.027 1.00 24.67 65 PHE B O 1
ATOM 1344 N N . ALA B 1 66 ? 29.065 63.385 3.888 1.00 24.44 66 ALA B N 1
ATOM 1345 C CA . ALA B 1 66 ? 30.264 62.615 4.075 1.00 27.86 66 ALA B CA 1
ATOM 1346 C C . ALA B 1 66 ? 31.325 63.336 4.925 1.00 27.51 66 ALA B C 1
ATOM 1347 O O . ALA B 1 66 ? 31.702 64.408 4.487 1.00 25.56 66 ALA B O 1
ATOM 1349 N N . TRP B 1 67 ? 32.040 62.655 5.850 1.00 27.60 67 TRP B N 1
ATOM 1350 C CA . TRP B 1 67 ? 33.089 63.381 6.579 1.00 31.11 67 TRP B CA 1
ATOM 1351 C C . TRP B 1 67 ? 34.215 63.910 5.720 1.00 31.98 67 TRP B C 1
ATOM 1352 O O . TRP B 1 67 ? 34.837 63.206 4.905 1.00 35.84 67 TRP B O 1
ATOM 1363 N N . THR B 1 68 ? 34.687 65.110 6.019 1.00 34.49 68 THR B N 1
ATOM 1364 C CA . THR B 1 68 ? 35.922 65.665 5.467 1.00 35.12 68 THR B CA 1
ATOM 1365 C C . THR B 1 68 ? 36.804 65.954 6.688 1.00 36.10 68 THR B C 1
ATOM 1366 O O . THR B 1 68 ? 36.270 66.000 7.788 1.00 36.31 68 THR B O 1
ATOM 1370 N N . GLU B 1 69 ? 38.088 66.157 6.540 1.00 38.26 69 GLU B N 1
ATOM 1371 C CA . GLU B 1 69 ? 39.006 66.521 7.600 1.00 40.28 69 GLU B CA 1
ATOM 1372 C C . GLU B 1 69 ? 38.497 67.709 8.378 1.00 39.64 69 GLU B C 1
ATOM 1373 O O . GLU B 1 69 ? 38.300 67.694 9.605 1.00 38.21 69 GLU B O 1
ATOM 1379 N N . GLU B 1 70 ? 38.165 68.743 7.610 1.00 41.69 70 GLU B N 1
ATOM 1380 C CA . GLU B 1 70 ? 37.643 69.985 8.252 1.00 45.24 70 GLU B CA 1
ATOM 1381 C C . GLU B 1 70 ? 36.388 69.738 9.045 1.00 43.01 70 GLU B C 1
ATOM 1382 O O . GLU B 1 70 ? 36.155 70.316 10.131 1.00 43.17 70 GLU B O 1
ATOM 1388 N N . ASP B 1 71 ? 35.482 68.887 8.515 1.00 40.48 71 ASP B N 1
ATOM 1389 C CA . ASP B 1 71 ? 34.295 68.569 9.286 1.00 40.38 71 ASP B CA 1
ATOM 1390 C C . ASP B 1 71 ? 34.646 67.734 10.529 1.00 38.53 71 ASP B C 1
ATOM 1391 O O . ASP B 1 71 ? 33.937 67.861 11.511 1.00 40.40 71 ASP B O 1
ATOM 1396 N N . ILE B 1 72 ? 35.655 66.883 10.480 1.00 37.00 72 ILE B N 1
ATOM 1397 C CA . ILE B 1 72 ? 35.994 66.082 11.651 1.00 37.78 72 ILE B CA 1
ATOM 1398 C C . ILE B 1 72 ? 36.534 67.009 12.761 1.00 37.34 72 ILE B C 1
ATOM 1399 O O . ILE B 1 72 ? 36.100 66.926 13.929 1.00 33.19 72 ILE B O 1
ATOM 1404 N N . ALA B 1 73 ? 37.471 67.873 12.312 1.00 36.95 73 ALA B N 1
ATOM 1405 C CA . ALA B 1 73 ? 38.029 68.798 13.317 1.00 39.35 73 ALA B CA 1
ATOM 1406 C C . ALA B 1 73 ? 36.966 69.629 14.008 1.00 41.22 73 ALA B C 1
ATOM 1407 O O . ALA B 1 73 ? 37.155 69.831 15.217 1.00 44.88 73 ALA B O 1
ATOM 1409 N N . THR B 1 74 ? 35.902 70.090 13.379 1.00 41.29 74 THR B N 1
ATOM 1410 C CA . THR B 1 74 ? 34.868 70.912 14.031 1.00 39.22 74 THR B CA 1
ATOM 1411 C C . THR B 1 74 ? 33.957 70.136 14.943 1.00 38.70 74 THR B C 1
ATOM 1412 O O . THR B 1 74 ? 33.466 70.514 16.018 1.00 36.73 74 THR B O 1
ATOM 1416 N N . TYR B 1 75 ? 33.498 68.972 14.436 1.00 37.55 75 TYR B N 1
ATOM 1417 C CA . TYR B 1 75 ? 32.681 68.074 15.252 1.00 36.17 75 TYR B CA 1
ATOM 1418 C C . TYR B 1 75 ? 33.296 67.587 16.557 1.00 36.80 75 TYR B C 1
ATOM 1419 O O . TYR B 1 75 ? 32.454 67.453 17.474 1.00 36.44 75 TYR B O 1
ATOM 1428 N N . VAL B 1 76 ? 34.592 67.262 16.616 1.00 36.26 76 VAL B N 1
ATOM 1429 C CA . VAL B 1 76 ? 35.209 66.791 17.837 1.00 38.21 76 VAL B CA 1
ATOM 1430 C C . VAL B 1 76 ? 35.282 67.915 18.901 1.00 39.78 76 VAL B C 1
ATOM 1431 O O . VAL B 1 76 ? 35.193 67.580 20.081 1.00 37.21 76 VAL B O 1
ATOM 1435 N N . LYS B 1 77 ? 35.298 69.184 18.519 1.00 43.54 77 LYS B N 1
ATOM 1436 C CA . LYS B 1 77 ? 35.256 70.323 19.448 1.00 47.23 77 LYS B CA 1
ATOM 1437 C C . LYS B 1 77 ? 33.946 70.275 20.221 1.00 47.10 77 LYS B C 1
ATOM 1438 O O . LYS B 1 77 ? 33.933 70.605 21.383 1.00 44.73 77 LYS B O 1
ATOM 1444 N N . ASP B 1 78 ? 32.860 69.816 19.552 1.00 47.25 78 ASP B N 1
ATOM 1445 C CA . ASP B 1 78 ? 31.567 69.746 20.220 1.00 47.54 78 ASP B CA 1
ATOM 1446 C C . ASP B 1 78 ? 30.538 69.038 19.363 1.00 46.93 78 ASP B C 1
ATOM 1447 O O . ASP B 1 78 ? 29.849 69.638 18.541 1.00 47.37 78 ASP B O 1
ATOM 1452 N N . PRO B 1 79 ? 30.514 67.705 19.442 1.00 45.89 79 PRO B N 1
ATOM 1453 C CA . PRO B 1 79 ? 29.675 66.885 18.613 1.00 44.93 79 PRO B CA 1
ATOM 1454 C C . PRO B 1 79 ? 28.243 67.372 18.551 1.00 42.68 79 PRO B C 1
ATOM 1455 O O . PRO B 1 79 ? 27.779 67.546 17.425 1.00 41.66 79 PRO B O 1
ATOM 1459 N N . GLY B 1 80 ? 27.522 67.589 19.635 1.00 41.45 80 GLY B N 1
ATOM 1460 C CA . GLY B 1 80 ? 26.146 68.041 19.659 1.00 40.45 80 GLY B CA 1
ATOM 1461 C C . GLY B 1 80 ? 25.801 69.362 19.009 1.00 43.11 80 GLY B C 1
ATOM 1462 O O . GLY B 1 80 ? 24.799 69.584 18.292 1.00 45.08 80 GLY B O 1
ATOM 1463 N N . ALA B 1 81 ? 26.679 70.352 19.065 1.00 43.13 81 ALA B N 1
ATOM 1464 C CA . ALA B 1 81 ? 26.566 71.613 18.358 1.00 43.38 81 ALA B CA 1
ATOM 1465 C C . ALA B 1 81 ? 26.654 71.441 16.840 1.00 43.65 81 ALA B C 1
ATOM 1466 O O . ALA B 1 81 ? 25.893 71.991 16.018 1.00 44.51 81 ALA B O 1
ATOM 1468 N N . PHE B 1 82 ? 27.636 70.638 16.424 1.00 41.64 82 PHE B N 1
ATOM 1469 C CA . PHE B 1 82 ? 27.786 70.374 14.985 1.00 40.14 82 PHE B CA 1
ATOM 1470 C C . PHE B 1 82 ? 26.514 69.738 14.445 1.00 40.09 82 PHE B C 1
ATOM 1471 O O . PHE B 1 82 ? 26.007 70.209 13.408 1.00 39.40 82 PHE B O 1
ATOM 1479 N N . LEU B 1 83 ? 25.897 68.755 15.128 1.00 38.63 83 LEU B N 1
ATOM 1480 C CA . LEU B 1 83 ? 24.717 68.149 14.529 1.00 40.78 83 LEU B CA 1
ATOM 1481 C C . LEU B 1 83 ? 23.558 69.135 14.379 1.00 42.48 83 LEU B C 1
ATOM 1482 O O . LEU B 1 83 ? 22.830 69.184 13.390 1.00 40.39 83 LEU B O 1
ATOM 1487 N N . LYS B 1 84 ? 23.366 69.937 15.427 1.00 45.52 84 LYS B N 1
ATOM 1488 C CA . LYS B 1 84 ? 22.345 70.974 15.548 1.00 46.59 84 LYS B CA 1
ATOM 1489 C C . LYS B 1 84 ? 22.514 72.000 14.443 1.00 45.69 84 LYS B C 1
ATOM 1490 O O . LYS B 1 84 ? 21.553 72.310 13.721 1.00 47.78 84 LYS B O 1
ATOM 1496 N N . GLU B 1 85 ? 23.734 72.451 14.207 1.00 47.99 85 GLU B N 1
ATOM 1497 C CA . GLU B 1 85 ? 23.935 73.351 13.067 1.00 50.10 85 GLU B CA 1
ATOM 1498 C C . GLU B 1 85 ? 23.676 72.622 11.755 1.00 50.23 85 GLU B C 1
ATOM 1499 O O . GLU B 1 85 ? 22.935 73.185 10.928 1.00 50.92 85 GLU B O 1
ATOM 1505 N N . LYS B 1 86 ? 24.279 71.436 11.534 1.00 47.69 86 LYS B N 1
ATOM 1506 C CA . LYS B 1 86 ? 24.105 70.777 10.234 1.00 45.89 86 LYS B CA 1
ATOM 1507 C C . LYS B 1 86 ? 22.679 70.317 9.994 1.00 45.03 86 LYS B C 1
ATOM 1508 O O . LYS B 1 86 ? 22.158 70.455 8.879 1.00 45.69 86 LYS B O 1
ATOM 1514 N N . LEU B 1 87 ? 21.971 69.842 11.020 1.00 43.90 87 LEU B N 1
ATOM 1515 C CA . LEU B 1 87 ? 20.628 69.355 10.719 1.00 45.89 87 LEU B CA 1
ATOM 1516 C C . LEU B 1 87 ? 19.664 70.531 10.712 1.00 48.56 87 LEU B C 1
ATOM 1517 O O . LEU B 1 87 ? 18.489 70.387 10.379 1.00 47.23 87 LEU B O 1
ATOM 1522 N N . ASP B 1 88 ? 20.134 71.705 11.199 1.00 52.11 88 ASP B N 1
ATOM 1523 C CA . ASP B 1 88 ? 19.187 72.805 11.383 1.00 56.21 88 ASP B CA 1
ATOM 1524 C C . ASP B 1 88 ? 18.074 72.275 12.313 1.00 56.49 88 ASP B C 1
ATOM 1525 O O . ASP B 1 88 ? 16.887 72.379 12.008 1.00 56.29 88 ASP B O 1
ATOM 1530 N N . ASP B 1 89 ? 18.504 71.682 13.429 1.00 56.40 89 ASP B N 1
ATOM 1531 C CA . ASP B 1 89 ? 17.587 71.086 14.380 1.00 57.64 89 ASP B CA 1
ATOM 1532 C C . ASP B 1 89 ? 18.102 71.176 15.806 1.00 59.04 89 ASP B C 1
ATOM 1533 O O . ASP B 1 89 ? 18.874 70.339 16.307 1.00 60.02 89 ASP B O 1
ATOM 1538 N N . LYS B 1 90 ? 17.577 72.120 16.592 1.00 59.57 90 LYS B N 1
ATOM 1539 C CA . LYS B 1 90 ? 17.925 72.360 17.972 1.00 58.63 90 LYS B CA 1
ATOM 1540 C C . LYS B 1 90 ? 17.698 71.168 18.867 1.00 56.72 90 LYS B C 1
ATOM 1541 O O . LYS B 1 90 ? 18.274 71.224 19.957 1.00 59.01 90 LYS B O 1
ATOM 1547 N N . LYS B 1 91 ? 17.056 70.107 18.493 1.00 56.50 91 LYS B N 1
ATOM 1548 C CA . LYS B 1 91 ? 16.950 68.904 19.343 1.00 56.88 91 LYS B CA 1
ATOM 1549 C C . LYS B 1 91 ? 17.851 67.790 18.834 1.00 56.28 91 LYS B C 1
ATOM 1550 O O . LYS B 1 91 ? 17.840 66.630 19.254 1.00 55.20 91 LYS B O 1
ATOM 1556 N N . ALA B 1 92 ? 18.820 68.111 17.960 1.00 55.42 92 ALA B N 1
ATOM 1557 C CA . ALA B 1 92 ? 19.765 67.104 17.441 1.00 53.73 92 ALA B CA 1
ATOM 1558 C C . ALA B 1 92 ? 20.581 66.573 18.609 1.00 52.48 92 ALA B C 1
ATOM 1559 O O . ALA B 1 92 ? 21.059 67.444 19.342 1.00 52.28 92 ALA B O 1
ATOM 1561 N N . LYS B 1 93 ? 20.808 65.286 18.780 1.00 50.95 93 LYS B N 1
ATOM 1562 C CA . LYS B 1 93 ? 21.630 64.843 19.905 1.00 49.56 93 LYS B CA 1
ATOM 1563 C C . LYS B 1 93 ? 22.624 63.780 19.410 1.00 48.90 93 LYS B C 1
ATOM 1564 O O . LYS B 1 93 ? 22.359 63.037 18.465 1.00 45.79 93 LYS B O 1
ATOM 1570 N N . THR B 1 94 ? 23.705 63.712 20.144 1.00 46.87 94 THR B N 1
ATOM 1571 C CA . THR B 1 94 ? 24.837 62.860 19.936 1.00 46.16 94 THR B CA 1
ATOM 1572 C C . THR B 1 94 ? 25.082 61.865 21.060 1.00 44.94 94 THR B C 1
ATOM 1573 O O . THR B 1 94 ? 24.862 62.117 22.237 1.00 43.50 94 THR B O 1
ATOM 1577 N N . GLU B 1 95 ? 25.684 60.722 20.767 1.00 42.96 95 GLU B N 1
ATOM 1578 C CA . GLU B 1 95 ? 26.024 59.740 21.804 1.00 40.76 95 GLU B CA 1
ATOM 1579 C C . GLU B 1 95 ? 27.500 59.847 22.196 1.00 38.09 95 GLU B C 1
ATOM 1580 O O . GLU B 1 95 ? 27.960 59.202 23.151 1.00 35.97 95 GLU B O 1
ATOM 1586 N N . MET B 1 96 ? 28.279 60.526 21.362 1.00 34.42 96 MET B N 1
ATOM 1587 C CA . MET B 1 96 ? 29.682 60.700 21.647 1.00 36.10 96 MET B CA 1
ATOM 1588 C C . MET B 1 96 ? 29.747 61.715 22.812 1.00 38.19 96 MET B C 1
ATOM 1589 O O . MET B 1 96 ? 29.508 62.893 22.545 1.00 38.35 96 MET B O 1
ATOM 1594 N N . ALA B 1 97 ? 29.982 61.280 24.050 1.00 39.89 97 ALA B N 1
ATOM 1595 C CA . ALA B 1 97 ? 30.151 62.128 25.226 1.00 41.68 97 ALA B CA 1
ATOM 1596 C C . ALA B 1 97 ? 31.616 62.567 25.456 1.00 42.54 97 ALA B C 1
ATOM 1597 O O . ALA B 1 97 ? 32.276 62.247 26.487 1.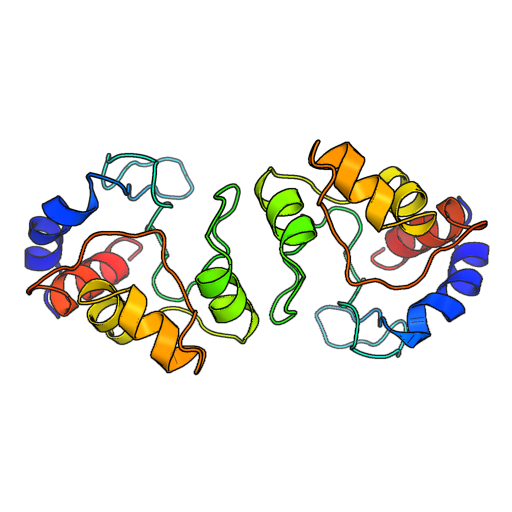00 44.98 97 ALA B O 1
ATOM 1599 N N . PHE B 1 98 ? 32.149 63.304 24.498 1.00 38.42 98 PHE B N 1
ATOM 1600 C CA . PHE B 1 98 ? 33.560 63.649 24.545 1.00 37.98 98 PHE B CA 1
ATOM 1601 C C . PHE B 1 98 ? 33.773 64.870 23.668 1.00 39.68 98 PHE B C 1
ATOM 1602 O O . PHE B 1 98 ? 33.180 64.990 22.578 1.00 42.05 98 PHE B O 1
ATOM 1610 N N . LYS B 1 99 ? 34.535 65.821 24.140 1.00 40.76 99 LYS B N 1
ATOM 1611 C CA . LYS B 1 99 ? 34.718 67.057 23.362 1.00 44.35 99 LYS B CA 1
ATOM 1612 C C . LYS B 1 99 ? 36.208 67.256 23.159 1.00 42.98 99 LYS B C 1
ATOM 1613 O O . LYS B 1 99 ? 36.838 66.887 24.124 1.00 42.75 99 LYS B O 1
ATOM 1619 N N . LEU B 1 100 ? 36.800 67.684 22.057 1.00 42.88 100 LEU B N 1
ATOM 1620 C CA . LEU B 1 100 ? 38.229 67.759 22.050 1.00 44.60 100 LEU B CA 1
ATOM 1621 C C . LEU B 1 100 ? 38.550 69.241 21.925 1.00 48.41 100 LEU B C 1
ATOM 1622 O O . LEU B 1 100 ? 38.457 69.770 20.815 1.00 46.93 100 LEU B O 1
ATOM 1627 N N . ALA B 1 101 ? 38.803 70.046 22.953 1.00 53.54 101 ALA B N 1
ATOM 1628 C CA . ALA B 1 101 ? 39.009 71.480 22.840 1.00 57.46 101 ALA B CA 1
ATOM 1629 C C . ALA B 1 101 ? 40.145 71.910 21.921 1.00 60.09 101 ALA B C 1
ATOM 1630 O O . ALA B 1 101 ? 39.987 72.893 21.172 1.00 63.14 101 ALA B O 1
ATOM 1632 N N . LYS B 1 102 ? 41.279 71.239 21.941 1.00 60.57 102 LYS B N 1
ATOM 1633 C CA . LYS B 1 102 ? 42.421 71.557 21.106 1.00 60.26 102 LYS B CA 1
ATOM 1634 C C . LYS B 1 102 ? 42.956 70.300 20.412 1.00 58.34 102 LYS B C 1
ATOM 1635 O O . LYS B 1 102 ? 42.973 69.214 21.002 1.00 58.20 102 LYS B O 1
ATOM 1641 N N . GLY B 1 103 ? 43.504 70.424 19.212 1.00 55.28 103 GLY B N 1
ATOM 1642 C CA . GLY B 1 103 ? 44.038 69.249 18.533 1.00 53.07 103 GLY B CA 1
ATOM 1643 C C . GLY B 1 103 ? 43.092 68.700 17.454 1.00 50.06 103 GLY B C 1
ATOM 1644 O O . GLY B 1 103 ? 43.507 67.826 16.685 1.00 48.12 103 GLY B O 1
ATOM 1645 N N . GLY B 1 104 ? 41.883 69.245 17.341 1.00 47.56 104 GLY B N 1
ATOM 1646 C CA . GLY B 1 104 ? 40.954 68.803 16.324 1.00 50.70 104 GLY B CA 1
ATOM 1647 C C . GLY B 1 104 ? 41.561 68.559 14.938 1.00 50.90 104 GLY B C 1
ATOM 1648 O O . GLY B 1 104 ? 41.522 67.471 14.359 1.00 48.90 104 GLY B O 1
ATOM 1649 N N . GLU B 1 105 ? 42.201 69.579 14.336 1.00 52.13 105 GLU B N 1
ATOM 1650 C CA . GLU B 1 105 ? 42.776 69.472 13.018 1.00 52.40 105 GLU B CA 1
ATOM 1651 C C . GLU B 1 105 ? 43.914 68.458 12.912 1.00 50.47 105 GLU B C 1
ATOM 1652 O O . GLU B 1 105 ? 44.134 67.926 11.793 1.00 49.29 105 GLU B O 1
ATOM 1658 N N . ASP B 1 106 ? 44.617 68.216 13.999 1.00 45.80 106 ASP B N 1
ATOM 1659 C CA . ASP B 1 106 ? 45.698 67.245 14.021 1.00 46.48 106 ASP B CA 1
ATOM 1660 C C . ASP B 1 106 ? 45.191 65.803 13.979 1.00 43.72 106 ASP B C 1
ATOM 1661 O O . ASP B 1 106 ? 45.736 64.914 13.365 1.00 41.91 106 ASP B O 1
ATOM 1666 N N . VAL B 1 107 ? 44.120 65.543 14.720 1.00 43.28 107 VAL B N 1
ATOM 1667 C CA . VAL B 1 107 ? 43.547 64.201 14.819 1.00 43.19 107 VAL B CA 1
ATOM 1668 C C . VAL B 1 107 ? 42.886 63.874 13.475 1.00 41.99 107 VAL B C 1
ATOM 1669 O O . VAL B 1 107 ? 43.111 62.821 12.872 1.00 40.41 107 VAL B O 1
ATOM 1673 N N . ALA B 1 108 ? 42.321 64.911 12.849 1.00 40.06 108 ALA B N 1
ATOM 1674 C CA . ALA B 1 108 ? 41.663 64.826 11.555 1.00 40.39 108 ALA B CA 1
ATOM 1675 C C . ALA B 1 108 ? 42.700 64.534 10.471 1.00 40.51 108 ALA B C 1
ATOM 1676 O O . ALA B 1 108 ? 42.537 63.623 9.637 1.00 40.55 108 ALA B O 1
ATOM 1678 N N . ALA B 1 109 ? 43.872 65.205 10.601 1.00 38.83 109 ALA B N 1
ATOM 1679 C CA . ALA B 1 109 ? 44.878 64.826 9.554 1.00 38.71 109 ALA B CA 1
ATOM 1680 C C . ALA B 1 109 ? 45.359 63.398 9.770 1.00 37.31 109 ALA B C 1
ATOM 1681 O O . ALA B 1 109 ? 45.660 62.694 8.792 1.00 39.27 109 ALA B O 1
ATOM 1683 N N . TYR B 1 110 ? 45.520 62.908 11.006 1.00 35.47 110 TYR B N 1
ATOM 1684 C CA . TYR B 1 110 ? 45.991 61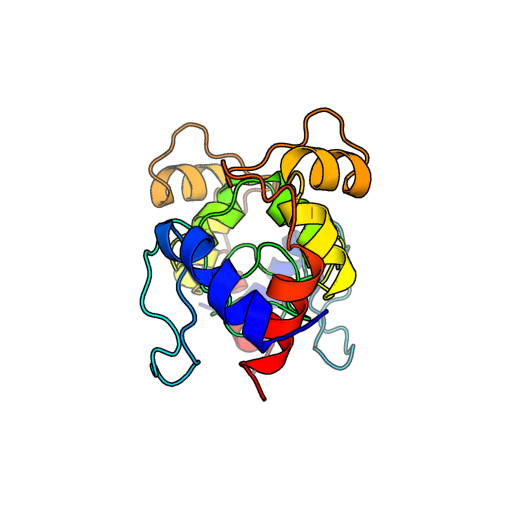.550 11.205 1.00 34.46 110 TYR B CA 1
ATOM 1685 C C . TYR B 1 110 ? 44.999 60.496 10.704 1.00 34.59 110 TYR B C 1
ATOM 1686 O O . TYR B 1 110 ? 45.343 59.424 10.190 1.00 34.31 110 TYR B O 1
ATOM 1695 N N . LEU B 1 111 ? 43.695 60.754 10.783 1.00 34.38 111 LEU B N 1
ATOM 1696 C CA . LEU B 1 111 ? 42.653 59.845 10.326 1.00 33.01 111 LEU B CA 1
ATOM 1697 C C . LEU B 1 111 ? 42.633 59.752 8.801 1.00 33.53 111 LEU B C 1
ATOM 1698 O O . LEU B 1 111 ? 42.401 58.719 8.176 1.00 33.11 111 LEU B O 1
ATOM 1703 N N . ALA B 1 112 ? 43.010 60.798 8.103 1.00 35.12 112 ALA B N 1
ATOM 1704 C CA . ALA B 1 112 ? 43.227 60.814 6.671 1.00 37.46 112 ALA B CA 1
ATOM 1705 C C . ALA B 1 112 ? 44.525 60.132 6.296 1.00 37.90 112 ALA B C 1
ATOM 1706 O O . ALA B 1 112 ? 44.532 59.458 5.248 1.00 37.54 112 ALA B O 1
ATOM 1708 N N . SER B 1 113 ? 45.544 60.246 7.173 1.00 40.13 113 SER B N 1
ATOM 1709 C CA . SER B 1 113 ? 46.807 59.596 6.795 1.00 41.38 113 SER B CA 1
ATOM 1710 C C . SER B 1 113 ? 46.812 58.098 6.935 1.00 42.08 113 SER B C 1
ATOM 1711 O O . SER B 1 113 ? 47.552 57.427 6.206 1.00 41.25 113 SER B O 1
ATOM 1714 N N . VAL B 1 114 ? 46.022 57.527 7.852 1.00 43.48 114 VAL B N 1
ATOM 1715 C CA . VAL B 1 114 ? 46.201 56.103 8.135 1.00 43.73 114 VAL B CA 1
ATOM 1716 C C . VAL B 1 114 ? 45.811 55.108 7.060 1.00 44.34 114 VAL B C 1
ATOM 1717 O O . VAL B 1 114 ? 46.253 53.940 7.082 1.00 46.98 114 VAL B O 1
ATOM 1721 N N . VAL B 1 115 ? 44.874 55.446 6.193 1.00 42.57 115 VAL B N 1
ATOM 1722 C CA . VAL B 1 115 ? 44.376 54.611 5.112 1.00 42.98 115 VAL B CA 1
ATOM 1723 C C . VAL B 1 115 ? 45.373 54.651 3.958 1.00 46.79 115 VAL B C 1
ATOM 1724 O O . VAL B 1 115 ? 45.422 53.723 3.147 1.00 50.26 115 VAL B O 1
ATOM 1728 N N . LYS B 1 116 ? 46.265 55.630 3.921 1.00 50.76 116 LYS B N 1
ATOM 1729 C CA . LYS B 1 116 ? 47.324 55.677 2.915 1.00 56.02 116 LYS B CA 1
ATOM 1730 C C . LYS B 1 116 ? 48.468 54.764 3.343 1.00 57.53 116 LYS B C 1
ATOM 1731 O O . LYS B 1 116 ? 48.761 53.742 2.666 1.00 59.95 116 LYS B O 1
#

CATH classification: 1.10.760.10

Organism: Rhodobacter capsulatus (strain ATCC BAA-309 / NBRC 16581 / SB1003) (NCBI:txid272942)

Solvent-accessible surface area: 13316 Å² total; per-residue (Å²): 76,72,32,69,88,0,105,149,17,5,100,80,22,102,101,54,25,3,0,36,14,121,125,44,79,91,72,27,146,17,33,136,107,12,20,23,23,47,27,9,49,57,46,53,0,13,76,71,93,142,49,144,43,68,89,9,22,28,24,5,3,16,71,42,34,39,14,67,64,140,27,11,6,69,26,18,102,59,4,12,49,14,1,82,141,100,40,138,62,185,178,5,127,37,122,52,107,89,148,11,101,143,12,2,117,27,2,0,11,13,6,28,23,25,73,193,69,71,37,78,117,0,104,159,18,2,91,97,26,77,104,49,23,8,0,52,14,122,120,46,75,101,73,23,149,28,35,184,98,12,20,17,23,47,28,10,48,54,45,51,0,16,73,74,96,136,48,106,39,75,81,8,23,32,23,6,5,18,81,39,33,41,16,69,68,142,22,10,16,66,25,16,67,48,3,12,50,5,2,79,107,86,41,134,64,193,176,2,107,41,118,50,108,84,135,15,96,178,13,2,101,5,2,1,15,12,6,24,46,30,67,210

B-factor: mean 36.69, std 11.28, range [17.32, 80.94]

Sequence (232 aa):
GDAAKGEKEFNKCKTCHSIIAPDGTEIVKGAKTGPNLYGVVGRTAGTYPEFKYKDSIVALGASGFAWTEEDIATYVKDPGAFLKEKLDDKKAKTEMAFKLAKGGEDVAAYLASVVKGDAAKGEKEFNKCKTCHSIIAPDGTEIVKGAKTGPNLYGVVGRTAGTYPEFKYKDSIVALGASGFAWTEEDIATYVKDPGAFLKEKLDDKKAKTEMAFKLAKGGEDVAAYLASVVK